Protein AF-A0A0F8X355-F1 (afdb_monomer_lite)

Radius of gyration: 30.43 Å; chains: 1; bounding box: 65×43×91 Å

Organism: NCBI:txid412755

Structure (mmCIF, N/CA/C/O backbone):
data_AF-A0A0F8X355-F1
#
_entry.id   AF-A0A0F8X355-F1
#
loop_
_atom_site.group_PDB
_atom_site.id
_atom_site.type_symbol
_atom_site.label_atom_id
_atom_site.label_alt_id
_atom_site.label_comp_id
_atom_site.label_asym_id
_atom_site.label_entity_id
_atom_site.label_seq_id
_atom_site.pdbx_PDB_ins_code
_atom_site.Cartn_x
_atom_site.Cartn_y
_atom_site.Cartn_z
_atom_site.occupancy
_atom_site.B_iso_or_equiv
_atom_site.auth_seq_id
_atom_site.auth_comp_id
_atom_site.auth_asym_id
_atom_site.auth_atom_id
_atom_site.pdbx_PDB_model_num
ATOM 1 N N . MET A 1 1 ? -8.793 -12.855 26.335 1.00 72.50 1 MET A N 1
ATOM 2 C CA . MET A 1 1 ? -8.335 -11.481 26.610 1.00 72.50 1 MET A CA 1
ATOM 3 C C . MET A 1 1 ? -9.500 -10.731 27.201 1.00 72.50 1 MET A C 1
ATOM 5 O O . MET A 1 1 ? -10.619 -10.958 26.768 1.00 72.50 1 MET A O 1
ATOM 9 N N . GLN A 1 2 ? -9.244 -9.925 28.218 1.00 85.94 2 GLN A N 1
ATOM 10 C CA . GLN A 1 2 ? -10.212 -8.992 28.770 1.00 85.94 2 GLN A CA 1
ATOM 11 C C . GLN A 1 2 ? -10.219 -7.710 27.930 1.00 85.94 2 GLN A C 1
ATOM 13 O O . GLN A 1 2 ? -9.258 -7.403 27.227 1.00 85.94 2 GLN A O 1
ATOM 18 N N . LYS A 1 3 ? -11.290 -6.922 28.042 1.00 88.06 3 LYS A N 1
ATOM 19 C CA . LYS A 1 3 ? -11.428 -5.615 27.381 1.00 88.06 3 LYS A CA 1
ATOM 20 C C . LYS A 1 3 ? -10.191 -4.718 27.548 1.00 88.06 3 LYS A C 1
ATOM 22 O O . LYS A 1 3 ? -9.744 -4.103 26.585 1.00 88.06 3 LYS A O 1
ATOM 27 N N . ILE A 1 4 ? -9.633 -4.682 28.760 1.00 90.00 4 ILE A N 1
ATOM 28 C CA . ILE A 1 4 ? -8.455 -3.875 29.101 1.00 90.00 4 ILE A CA 1
ATOM 29 C C . ILE A 1 4 ? -7.222 -4.281 28.276 1.00 90.00 4 ILE A C 1
ATOM 31 O O . ILE A 1 4 ? -6.478 -3.409 27.832 1.00 90.00 4 ILE A O 1
ATOM 35 N N . ASP A 1 5 ? -7.056 -5.576 27.984 1.00 90.56 5 ASP A N 1
ATOM 36 C CA . ASP A 1 5 ? -5.928 -6.095 27.205 1.00 90.56 5 ASP A CA 1
ATOM 37 C C . ASP A 1 5 ? -5.961 -5.545 25.776 1.00 90.56 5 ASP A C 1
ATOM 39 O O . ASP A 1 5 ? -4.929 -5.166 25.229 1.00 90.56 5 ASP A O 1
ATOM 43 N N . TYR A 1 6 ? -7.153 -5.442 25.178 1.00 91.62 6 TYR A N 1
ATOM 44 C CA . TYR A 1 6 ? -7.311 -4.852 23.848 1.00 91.62 6 TYR A CA 1
ATOM 45 C C . TYR A 1 6 ? -6.975 -3.362 23.837 1.00 91.62 6 TYR A C 1
ATOM 47 O O . TYR A 1 6 ? -6.366 -2.884 22.884 1.00 91.62 6 TYR A O 1
ATOM 55 N N . ILE A 1 7 ? -7.332 -2.626 24.893 1.00 91.06 7 ILE A N 1
ATOM 56 C CA . ILE A 1 7 ? -7.000 -1.201 25.002 1.00 91.06 7 ILE A CA 1
ATOM 57 C C . ILE A 1 7 ? -5.481 -1.013 25.096 1.00 91.06 7 ILE A C 1
ATOM 59 O O . ILE A 1 7 ? -4.936 -0.148 24.407 1.00 91.06 7 ILE A O 1
ATOM 63 N N . TYR A 1 8 ? -4.794 -1.837 25.893 1.00 91.88 8 TYR A N 1
ATOM 64 C CA . TYR A 1 8 ? -3.331 -1.825 25.956 1.00 91.88 8 TYR A CA 1
ATOM 65 C C . TYR A 1 8 ? -2.700 -2.209 24.620 1.00 91.88 8 TYR A C 1
ATOM 67 O O . TYR A 1 8 ? -1.820 -1.498 24.151 1.00 91.88 8 TYR A O 1
ATOM 75 N N . MET A 1 9 ? -3.214 -3.238 23.943 1.00 92.19 9 MET A N 1
ATOM 76 C CA . MET A 1 9 ? -2.707 -3.648 22.632 1.00 92.19 9 MET A CA 1
ATOM 77 C C . MET A 1 9 ? -2.847 -2.537 21.580 1.00 92.19 9 MET A C 1
ATOM 79 O O . MET A 1 9 ? -1.934 -2.308 20.792 1.00 92.19 9 MET A O 1
ATOM 83 N N . ILE A 1 10 ? -3.959 -1.794 21.585 1.00 91.38 10 ILE A N 1
ATOM 84 C CA . ILE A 1 10 ? -4.145 -0.633 20.701 1.00 91.38 10 ILE A CA 1
ATOM 85 C C . ILE A 1 10 ? -3.140 0.476 21.036 1.00 91.38 10 ILE A C 1
ATOM 87 O O . ILE A 1 10 ? -2.551 1.062 20.127 1.00 91.38 10 ILE A O 1
ATOM 91 N N . ALA A 1 11 ? -2.934 0.769 22.323 1.00 90.38 11 ALA A N 1
ATOM 92 C CA . ALA A 1 11 ? -1.962 1.767 22.764 1.00 90.38 11 ALA A CA 1
ATOM 93 C C . ALA A 1 11 ? -0.527 1.382 22.364 1.00 90.38 11 ALA A C 1
ATOM 95 O O . ALA A 1 11 ? 0.209 2.222 21.845 1.00 90.38 11 ALA A O 1
ATOM 96 N N . ASP A 1 12 ? -0.162 0.111 22.520 1.00 90.31 12 ASP A N 1
ATOM 97 C CA . ASP A 1 12 ? 1.133 -0.420 22.101 1.00 90.31 12 ASP A CA 1
ATOM 98 C C . ASP A 1 12 ? 1.298 -0.329 20.580 1.00 90.31 12 ASP A C 1
ATOM 100 O O . ASP A 1 12 ? 2.323 0.159 20.105 1.00 90.31 12 ASP A O 1
ATOM 104 N N . ASN A 1 13 ? 0.272 -0.691 19.802 1.00 90.94 13 ASN A N 1
ATOM 105 C CA . ASN A 1 13 ? 0.288 -0.557 18.343 1.00 90.94 13 ASN A CA 1
ATOM 106 C C . ASN A 1 13 ? 0.501 0.900 17.901 1.00 90.94 13 ASN A C 1
ATOM 108 O O . ASN A 1 13 ? 1.271 1.153 16.976 1.00 90.94 13 ASN A O 1
ATOM 112 N N . ILE A 1 14 ? -0.121 1.874 18.575 1.00 90.38 14 ILE A N 1
ATOM 113 C CA . ILE A 1 14 ? 0.085 3.309 18.302 1.00 90.38 14 ILE A CA 1
ATOM 114 C C . ILE A 1 14 ? 1.553 3.702 18.496 1.00 90.38 14 ILE A C 1
ATOM 116 O O . ILE A 1 14 ? 2.111 4.420 17.661 1.00 90.38 14 ILE A O 1
ATOM 120 N N . ILE A 1 15 ? 2.188 3.210 19.564 1.00 88.56 15 ILE A N 1
ATOM 121 C CA . ILE A 1 15 ? 3.601 3.471 19.864 1.00 88.56 15 ILE A CA 1
ATOM 122 C C . ILE A 1 15 ? 4.503 2.792 18.825 1.00 88.56 15 ILE A C 1
ATOM 124 O O . ILE A 1 15 ? 5.375 3.445 18.249 1.00 88.56 15 ILE A O 1
ATOM 128 N N . VAL A 1 16 ? 4.273 1.506 18.543 1.00 91.19 16 VAL A N 1
ATOM 129 C CA . VAL A 1 16 ? 5.062 0.704 17.593 1.00 91.19 16 VAL A CA 1
ATOM 130 C C . VAL A 1 16 ? 4.990 1.282 16.181 1.00 91.19 16 VAL A C 1
ATOM 132 O O . VAL A 1 16 ? 6.009 1.395 15.501 1.00 91.19 16 VAL A O 1
ATOM 135 N N . PHE A 1 17 ? 3.804 1.701 15.741 1.00 89.44 17 PHE A N 1
ATOM 136 C CA . PHE A 1 17 ? 3.601 2.297 14.421 1.00 89.44 17 PHE A CA 1
ATOM 137 C C . PHE A 1 17 ? 3.972 3.783 14.347 1.00 89.44 17 PHE A C 1
ATOM 139 O O . PHE A 1 17 ? 3.951 4.357 13.248 1.00 89.44 17 PHE A O 1
ATOM 146 N N . GLN A 1 18 ? 4.340 4.390 15.482 1.00 89.12 18 GLN A N 1
ATOM 147 C CA . GLN A 1 18 ? 4.656 5.813 15.617 1.00 89.12 18 GLN A CA 1
ATOM 148 C C . GLN A 1 18 ? 3.523 6.694 15.068 1.00 89.12 18 GLN A C 1
ATOM 150 O O . GLN A 1 18 ? 3.753 7.600 14.265 1.00 89.12 18 GLN A O 1
ATOM 155 N N . ILE A 1 19 ? 2.278 6.381 15.442 1.00 88.06 19 ILE A N 1
ATOM 156 C CA . ILE A 1 19 ? 1.100 7.133 14.998 1.00 88.06 19 ILE A CA 1
ATOM 157 C C . ILE A 1 19 ? 0.975 8.403 15.837 1.00 88.06 19 ILE A C 1
ATOM 159 O O . ILE A 1 19 ? 0.929 8.361 17.068 1.00 88.06 19 ILE A O 1
ATOM 163 N N . THR A 1 20 ? 0.871 9.547 15.163 1.00 85.94 20 THR A N 1
ATOM 164 C CA . THR A 1 20 ? 0.627 10.825 15.831 1.00 85.94 20 THR A CA 1
ATOM 165 C C . THR A 1 20 ? -0.823 10.888 16.291 1.00 85.94 20 THR A C 1
ATOM 167 O O . THR A 1 20 ? -1.747 10.942 15.480 1.00 85.94 20 THR A O 1
ATOM 170 N N . LEU A 1 21 ? -1.034 10.902 17.606 1.00 83.75 21 LEU A N 1
ATOM 171 C CA . LEU A 1 21 ? -2.377 11.001 18.165 1.00 83.75 21 LEU A CA 1
ATOM 172 C C . LEU A 1 21 ? -2.979 12.395 17.929 1.00 83.75 21 LEU A C 1
ATOM 174 O O . LEU A 1 21 ? -2.312 13.401 18.207 1.00 83.75 21 LEU A O 1
ATOM 178 N N . PRO A 1 22 ? -4.259 12.475 17.516 1.00 83.19 22 PRO A N 1
ATOM 179 C CA . PRO A 1 22 ? -5.006 13.726 17.519 1.00 83.19 22 PRO A CA 1
ATOM 180 C C . PRO A 1 22 ? -4.984 14.374 18.907 1.00 83.19 22 PRO A C 1
ATOM 182 O O . PRO A 1 22 ? -5.080 13.669 19.912 1.00 83.19 22 PRO A O 1
ATOM 185 N N . SER A 1 23 ? -4.924 15.708 18.964 1.00 81.38 23 SER A N 1
ATOM 186 C CA . SER A 1 23 ? -4.852 16.506 20.207 1.00 81.38 23 SER A CA 1
ATOM 187 C C . SER A 1 23 ? -5.839 16.061 21.290 1.00 81.38 23 SER A C 1
ATOM 189 O O . SER A 1 23 ? -5.524 16.042 22.477 1.00 81.38 23 SER A O 1
ATOM 191 N N . ASP A 1 24 ? -7.034 15.655 20.873 1.00 79.31 24 ASP A N 1
ATOM 192 C CA . ASP A 1 24 ? -8.149 15.349 21.767 1.00 79.31 24 ASP A CA 1
ATOM 193 C C . ASP A 1 24 ? -8.030 13.952 22.398 1.00 79.31 24 ASP A C 1
ATOM 195 O O . ASP A 1 24 ? -8.675 13.674 23.410 1.00 79.31 24 ASP A O 1
ATOM 199 N N . LEU A 1 25 ? -7.176 13.098 21.826 1.00 82.12 25 LEU A N 1
ATOM 200 C CA . LEU A 1 25 ? -6.887 11.738 22.278 1.00 82.12 25 LEU A CA 1
ATOM 201 C C . LEU A 1 25 ? -5.522 11.626 22.978 1.00 82.12 25 LEU A C 1
ATOM 203 O O . LEU A 1 25 ? -5.165 10.545 23.434 1.00 82.12 25 LEU A O 1
ATOM 207 N N . GLN A 1 26 ? -4.760 12.715 23.102 1.00 80.81 26 GLN A N 1
ATOM 208 C CA . GLN A 1 26 ? -3.448 12.699 23.756 1.00 80.81 26 GLN A CA 1
ATOM 209 C C . GLN A 1 26 ? -3.536 12.513 25.284 1.00 80.81 26 GLN A C 1
ATOM 211 O O . GLN A 1 26 ? -4.537 12.835 25.933 1.00 80.81 26 GLN A O 1
ATOM 216 N N . GLY A 1 27 ? -2.452 11.992 25.870 1.00 76.75 27 GLY A N 1
ATOM 217 C CA . GLY A 1 27 ? -2.360 11.685 27.299 1.00 76.75 27 GLY A CA 1
ATOM 218 C C . GLY A 1 27 ? -3.331 10.576 27.719 1.00 76.75 27 GLY A C 1
ATOM 219 O O . GLY A 1 27 ? -3.543 9.610 26.992 1.00 76.75 27 GLY A O 1
ATOM 220 N N . ASN A 1 28 ? -3.978 10.731 28.877 1.00 76.50 28 ASN A N 1
ATOM 221 C CA . ASN A 1 28 ? -4.894 9.717 29.423 1.00 76.50 28 ASN A CA 1
ATOM 222 C C . ASN A 1 28 ? -6.267 9.662 28.719 1.00 76.50 28 ASN A C 1
ATOM 224 O O . ASN A 1 28 ? -7.131 8.870 29.097 1.00 76.50 28 ASN A O 1
ATOM 228 N N . ARG A 1 29 ? -6.500 10.499 27.698 1.00 83.00 29 ARG A N 1
ATOM 229 C CA . ARG A 1 29 ? -7.798 10.609 27.011 1.00 83.00 29 ARG A CA 1
ATOM 230 C C . ARG A 1 29 ? -8.054 9.471 26.025 1.00 83.00 29 ARG A C 1
ATOM 232 O O . ARG A 1 29 ? -9.210 9.099 25.845 1.00 83.00 29 ARG A O 1
ATOM 239 N N . LEU A 1 30 ? -7.003 8.883 25.446 1.00 86.19 30 LEU A N 1
ATOM 240 C CA . LEU A 1 30 ? -7.112 7.710 24.573 1.00 86.19 30 LEU A CA 1
ATOM 241 C C . LEU A 1 30 ? -7.779 6.538 25.297 1.00 86.19 30 LEU A C 1
ATOM 243 O O . LEU A 1 30 ? -8.723 5.951 24.779 1.00 86.19 30 LEU A O 1
ATOM 247 N N . HIS A 1 31 ? -7.324 6.237 26.515 1.00 87.38 31 HIS A N 1
ATOM 248 C CA . HIS A 1 31 ? -7.841 5.115 27.296 1.00 87.38 31 HIS A CA 1
ATOM 249 C C . HIS A 1 31 ? -9.334 5.299 27.601 1.00 87.38 31 HIS A C 1
ATOM 251 O O . HIS A 1 31 ? -10.135 4.410 27.334 1.00 87.38 31 HIS A O 1
ATOM 257 N N . GLY A 1 32 ? -9.731 6.498 28.044 1.00 86.38 32 GLY A N 1
ATOM 258 C CA . GLY A 1 32 ? -11.140 6.831 28.281 1.00 86.38 32 GLY A CA 1
ATOM 259 C C . GLY A 1 32 ? -11.996 6.911 27.009 1.00 86.38 32 GLY A C 1
ATOM 260 O O . GLY A 1 32 ? -13.215 6.773 27.084 1.00 86.38 32 GLY A O 1
ATOM 261 N N . HIS A 1 33 ? -11.397 7.137 25.836 1.00 87.69 33 HIS A N 1
ATOM 262 C CA . HIS A 1 33 ? -12.097 7.045 24.554 1.00 87.69 33 HIS A CA 1
ATOM 263 C C . HIS A 1 33 ? -12.329 5.583 24.157 1.00 87.69 33 HIS A C 1
ATOM 265 O O . HIS A 1 33 ? -13.454 5.221 23.822 1.00 87.69 33 HIS A O 1
ATOM 271 N N . LEU A 1 34 ? -11.292 4.745 24.234 1.00 88.94 34 LEU A N 1
ATOM 272 C CA . LEU A 1 34 ? -11.358 3.324 23.891 1.00 88.94 34 LEU A CA 1
ATOM 273 C C . LEU A 1 34 ? -12.242 2.534 24.865 1.00 88.94 34 LEU A C 1
ATOM 275 O O . LEU A 1 34 ? -12.973 1.645 24.440 1.00 88.94 34 LEU A O 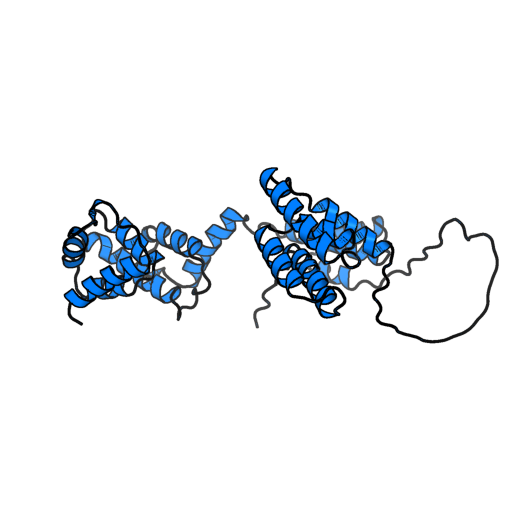1
ATOM 279 N N . ASP A 1 35 ? -12.279 2.906 26.144 1.00 89.44 35 ASP A N 1
ATOM 280 C CA . ASP A 1 35 ? -13.145 2.252 27.129 1.00 89.44 35 ASP A CA 1
ATOM 281 C C . ASP A 1 35 ? -14.650 2.448 26.844 1.00 89.44 35 ASP A C 1
ATOM 283 O O . ASP A 1 35 ? -15.491 1.706 27.342 1.00 89.44 35 ASP A O 1
ATOM 287 N N . LYS A 1 36 ? -15.031 3.380 25.966 1.00 88.94 36 LYS A N 1
ATOM 288 C CA . LYS A 1 36 ? -16.429 3.520 25.523 1.00 88.94 36 LYS A CA 1
ATOM 289 C C . LYS A 1 36 ? -16.850 2.468 24.498 1.00 88.94 36 LYS A C 1
ATOM 291 O O . LYS A 1 36 ? -18.033 2.412 24.169 1.00 88.94 36 LYS A O 1
ATOM 296 N N . TYR A 1 37 ? -15.910 1.679 23.978 1.00 88.44 37 TYR A N 1
ATOM 297 C CA . TYR A 1 37 ? -16.191 0.671 22.966 1.00 88.44 37 TYR A CA 1
ATOM 298 C C . TYR A 1 37 ? -16.423 -0.711 23.580 1.00 88.44 37 TYR A C 1
ATOM 300 O O . TYR A 1 37 ? -15.746 -1.114 24.526 1.00 88.44 37 TYR A O 1
ATOM 308 N N . ASP A 1 38 ? -17.352 -1.466 23.002 1.00 90.06 38 ASP A N 1
ATOM 309 C CA . ASP A 1 38 ? -17.566 -2.875 23.306 1.00 90.06 38 ASP A CA 1
ATOM 310 C C . ASP A 1 38 ? -16.325 -3.693 22.927 1.00 90.06 38 ASP A C 1
ATOM 312 O O . ASP A 1 38 ? -15.647 -3.419 21.931 1.00 90.06 38 ASP A O 1
ATOM 316 N N . GLU A 1 39 ? -16.092 -4.781 23.660 1.00 91.12 39 GLU A N 1
ATOM 317 C CA . GLU A 1 39 ? -14.952 -5.682 23.452 1.00 91.12 39 GLU A CA 1
ATOM 318 C C . GLU A 1 39 ? -14.833 -6.174 22.000 1.00 91.12 39 GLU A C 1
ATOM 320 O O . GLU A 1 39 ? -13.737 -6.219 21.444 1.00 91.12 39 GLU A O 1
ATOM 325 N N . LYS A 1 40 ? -15.963 -6.463 21.339 1.00 90.69 40 LYS A N 1
ATOM 326 C CA . LYS A 1 40 ? -15.983 -6.905 19.936 1.00 90.69 40 LYS A CA 1
ATOM 327 C C . LYS A 1 40 ? -15.353 -5.888 18.977 1.00 90.69 40 LYS A C 1
ATOM 329 O O . LYS A 1 40 ? -14.687 -6.289 18.033 1.00 90.69 40 LYS A O 1
ATOM 334 N N . TYR A 1 41 ? -15.547 -4.590 19.217 1.00 90.44 41 TYR A N 1
ATOM 335 C CA . TYR A 1 41 ? -14.994 -3.533 18.369 1.00 90.44 41 TYR A CA 1
ATOM 336 C C . TYR A 1 41 ? -13.555 -3.217 18.749 1.00 90.44 41 TYR A C 1
ATOM 338 O O . TYR A 1 41 ? -12.739 -2.974 17.868 1.00 90.44 41 TYR A O 1
ATOM 346 N N . LEU A 1 42 ? -13.219 -3.296 20.038 1.00 91.69 42 LEU A N 1
ATOM 347 C CA . LEU A 1 42 ? -11.833 -3.186 20.487 1.00 91.69 42 LEU A CA 1
ATOM 348 C C . LEU A 1 42 ? -10.960 -4.287 19.885 1.00 91.69 42 LEU A C 1
ATOM 350 O O . LEU A 1 42 ? -9.859 -4.002 19.430 1.00 91.69 42 LEU A O 1
ATOM 354 N N . LYS A 1 43 ? -11.480 -5.513 19.778 1.00 91.81 43 LYS A N 1
ATOM 355 C CA . LYS A 1 43 ? -10.806 -6.609 19.076 1.00 91.81 43 LYS A CA 1
ATOM 356 C C . LYS A 1 43 ? -10.525 -6.279 17.606 1.00 91.81 43 LYS A C 1
ATOM 358 O O . LYS A 1 43 ? -9.432 -6.570 17.132 1.00 91.81 43 LYS A O 1
ATOM 363 N N . ILE A 1 44 ? -11.485 -5.669 16.906 1.00 91.50 44 ILE A N 1
ATOM 364 C CA . ILE A 1 44 ? -11.318 -5.229 15.511 1.00 91.50 44 ILE A CA 1
ATOM 365 C C . ILE A 1 44 ? -10.224 -4.161 15.422 1.00 91.50 44 ILE A C 1
ATOM 367 O O . ILE A 1 44 ? -9.277 -4.312 14.657 1.00 91.50 44 ILE A O 1
ATOM 371 N N . ILE A 1 45 ? -10.328 -3.108 16.240 1.00 91.00 45 ILE A N 1
ATOM 372 C CA . ILE A 1 45 ? -9.398 -1.969 16.224 1.00 91.00 45 ILE A CA 1
ATOM 373 C C . ILE A 1 45 ? -7.973 -2.424 16.551 1.00 91.00 45 ILE A C 1
ATOM 375 O O . ILE A 1 45 ? -7.014 -1.957 15.943 1.00 91.00 45 ILE A O 1
ATOM 379 N N . ALA A 1 46 ? -7.821 -3.366 17.480 1.00 89.75 46 ALA A N 1
ATOM 380 C CA . ALA A 1 46 ? -6.519 -3.887 17.865 1.00 89.75 46 ALA A CA 1
ATOM 381 C C . ALA A 1 46 ? -5.852 -4.741 16.768 1.00 89.75 46 ALA A C 1
ATOM 383 O O . ALA A 1 46 ? -4.639 -4.927 16.801 1.00 89.75 46 ALA A O 1
ATOM 384 N N . GLY A 1 47 ? -6.624 -5.237 15.794 1.00 87.44 47 GLY A N 1
ATOM 385 C CA . GLY A 1 47 ? -6.116 -5.944 14.616 1.00 87.44 47 GLY A CA 1
ATOM 386 C C . GLY A 1 47 ? -5.742 -5.037 13.439 1.00 87.44 47 GLY A C 1
ATOM 387 O O . GLY A 1 47 ? -5.268 -5.542 12.425 1.00 87.44 47 GLY A O 1
ATOM 388 N N . PHE A 1 48 ? -5.959 -3.723 13.539 1.00 91.12 48 PHE A N 1
ATOM 389 C CA . PHE A 1 48 ? -5.652 -2.794 12.456 1.00 91.12 48 PHE A CA 1
ATOM 390 C C . PHE A 1 48 ? -4.149 -2.585 12.269 1.00 91.12 48 PHE A C 1
ATOM 392 O O . PHE A 1 48 ? -3.390 -2.428 13.226 1.00 91.12 48 PHE A O 1
ATOM 399 N N . ASP A 1 49 ? -3.741 -2.517 11.002 1.00 87.88 49 ASP A N 1
ATOM 400 C CA . ASP A 1 49 ? -2.423 -2.019 10.631 1.00 87.88 49 ASP A CA 1
ATOM 401 C C . ASP A 1 49 ? -2.324 -0.497 10.852 1.00 87.88 49 ASP A C 1
ATOM 403 O O . ASP A 1 49 ? -3.293 0.179 11.218 1.00 87.88 49 ASP A O 1
ATOM 407 N N . LYS A 1 50 ? -1.140 0.061 10.587 1.00 88.94 50 LYS A N 1
ATOM 408 C CA . LYS A 1 50 ? -0.873 1.493 10.735 1.00 88.94 50 LYS A CA 1
ATOM 409 C C . LYS A 1 50 ? -1.906 2.388 10.032 1.00 88.94 50 LYS A C 1
ATOM 411 O O . LYS A 1 50 ? -2.384 3.337 10.649 1.00 88.94 50 LYS A O 1
ATOM 416 N N . ASN A 1 51 ? -2.252 2.102 8.775 1.00 89.12 51 ASN A N 1
ATOM 417 C CA . ASN A 1 51 ? -3.129 2.953 7.966 1.00 89.12 51 ASN A CA 1
ATOM 418 C C . ASN A 1 51 ? -4.568 2.923 8.494 1.00 89.12 51 ASN A C 1
ATOM 420 O O . ASN A 1 51 ? -5.218 3.964 8.613 1.00 89.12 51 ASN A O 1
ATOM 424 N N . PHE A 1 52 ? -5.064 1.733 8.837 1.00 91.38 52 PHE A N 1
ATOM 425 C CA . PHE A 1 52 ? -6.411 1.574 9.383 1.00 91.38 52 PHE A CA 1
ATOM 426 C C . PHE A 1 52 ? -6.528 2.185 10.779 1.00 91.38 52 PHE A C 1
ATOM 428 O O . PHE A 1 52 ? -7.522 2.849 11.075 1.00 91.38 52 PHE A O 1
ATOM 435 N N . LEU A 1 53 ? -5.511 2.011 11.625 1.00 91.19 53 LEU A N 1
ATOM 436 C CA . LEU A 1 53 ? -5.517 2.547 12.981 1.00 91.19 53 LEU A CA 1
ATOM 437 C C . LEU A 1 53 ? -5.451 4.080 12.980 1.00 91.19 53 LEU A C 1
ATOM 439 O O . LEU A 1 53 ? -6.211 4.728 13.698 1.00 91.19 53 LEU A O 1
ATOM 443 N N . GLU A 1 54 ? -4.615 4.668 12.124 1.00 90.56 54 GLU A N 1
ATOM 444 C CA . GLU A 1 54 ? -4.543 6.119 11.934 1.00 90.56 54 GLU A CA 1
ATOM 445 C C . GLU A 1 54 ? -5.875 6.686 11.423 1.00 90.56 54 GLU A C 1
ATOM 447 O O . GLU A 1 54 ? -6.404 7.652 11.980 1.00 90.56 54 GLU A O 1
ATOM 452 N N . HIS A 1 55 ? -6.485 6.037 10.427 1.00 90.00 55 HIS A N 1
ATOM 453 C CA . HIS A 1 55 ? -7.779 6.461 9.900 1.00 90.00 55 HIS A CA 1
ATOM 454 C C . HIS A 1 55 ? -8.904 6.353 10.939 1.00 90.00 55 HIS A C 1
ATOM 456 O O . HIS A 1 55 ? -9.738 7.256 11.044 1.00 90.00 55 HIS A O 1
ATOM 462 N N . PHE A 1 56 ? -8.910 5.288 11.746 1.00 91.06 56 PHE A N 1
ATOM 463 C CA . PHE A 1 56 ? -9.847 5.134 12.857 1.00 91.06 56 PHE A CA 1
ATOM 464 C C . PHE A 1 56 ? -9.710 6.279 13.865 1.00 91.06 56 PHE A C 1
ATOM 466 O O . PHE A 1 56 ? -10.719 6.888 14.211 1.00 91.06 56 PHE A O 1
ATOM 473 N N . LEU A 1 57 ? -8.488 6.612 14.293 1.00 89.50 57 LEU A N 1
ATOM 474 C CA . LEU A 1 57 ? -8.239 7.676 15.274 1.00 89.50 57 LEU A CA 1
ATOM 475 C C . LEU A 1 57 ? -8.678 9.059 14.771 1.00 89.50 57 LEU A C 1
ATOM 477 O O . LEU A 1 57 ? -9.138 9.887 15.557 1.00 89.50 57 LEU A O 1
ATOM 481 N N . ILE A 1 58 ? -8.564 9.312 13.465 1.00 87.81 58 ILE A N 1
ATOM 482 C CA . ILE A 1 58 ? -9.057 10.546 12.841 1.00 87.81 58 ILE A CA 1
ATOM 483 C C . ILE A 1 58 ? -10.591 10.560 12.817 1.00 87.81 58 ILE A C 1
ATOM 485 O O . ILE A 1 58 ? -11.209 11.554 13.204 1.00 87.81 58 ILE A O 1
ATOM 489 N N . LEU A 1 59 ? -11.218 9.465 12.376 1.00 86.00 59 LEU A N 1
ATOM 490 C CA . LEU A 1 59 ? -12.674 9.378 12.241 1.00 86.00 59 LEU A CA 1
ATOM 491 C C . LEU A 1 59 ? -13.413 9.316 13.576 1.00 86.00 59 LEU A C 1
ATOM 493 O O . LEU A 1 59 ? -14.552 9.781 13.655 1.00 86.00 59 LEU A O 1
ATOM 497 N N . SER A 1 60 ? -12.800 8.729 14.602 1.00 84.25 60 SER A N 1
ATOM 498 C CA . SER A 1 60 ? -13.423 8.540 15.909 1.00 84.25 60 SER A CA 1
ATOM 499 C C . SER A 1 60 ? -13.538 9.832 16.718 1.00 84.25 60 SER A C 1
ATOM 501 O O . SER A 1 60 ? -14.246 9.886 17.729 1.00 84.25 60 SER A O 1
ATOM 503 N N . LYS A 1 61 ? -12.897 10.907 16.247 1.00 81.44 61 LYS A N 1
ATOM 504 C CA . LYS A 1 61 ? -12.939 12.230 16.859 1.00 81.44 61 LYS A CA 1
ATOM 505 C C . LYS A 1 61 ? -14.379 12.728 17.012 1.00 81.44 61 LYS A C 1
ATOM 507 O O . LYS A 1 61 ? -15.076 12.985 16.034 1.00 81.44 61 LYS A O 1
ATOM 512 N N . GLY A 1 62 ? -14.807 12.898 18.263 1.00 72.56 62 GLY A N 1
ATOM 513 C CA . GLY A 1 62 ? -16.119 13.457 18.603 1.00 72.56 62 GLY A CA 1
ATOM 514 C C . GLY A 1 62 ? -17.318 12.577 18.232 1.00 72.56 62 GLY A C 1
ATOM 515 O O . GLY A 1 62 ? -18.449 13.030 18.389 1.00 72.56 62 GLY A O 1
ATOM 516 N N . LYS A 1 63 ? -17.098 11.341 17.765 1.00 80.50 63 LYS A N 1
ATOM 517 C CA . LYS A 1 63 ? -18.166 10.404 17.398 1.00 80.50 63 LYS A CA 1
ATOM 518 C C . LYS A 1 63 ? -18.400 9.368 18.488 1.00 80.50 63 LYS A C 1
ATOM 520 O O . LYS A 1 63 ? -17.478 8.982 19.210 1.00 80.50 63 LYS A O 1
ATOM 525 N N . SER A 1 64 ? -19.647 8.922 18.611 1.00 78.50 64 SER A N 1
ATOM 526 C CA . SER A 1 64 ? -19.998 7.814 19.497 1.00 78.50 64 SER A CA 1
ATOM 527 C C . SER A 1 64 ? -19.689 6.470 18.827 1.00 78.50 64 SER A C 1
ATOM 529 O O . SER A 1 64 ? -19.564 6.394 17.603 1.00 78.50 64 SER A O 1
ATOM 531 N N . GLN A 1 65 ? -19.620 5.385 19.609 1.00 78.94 65 GLN A N 1
ATOM 532 C CA . GLN A 1 65 ? -19.509 4.036 19.042 1.00 78.94 65 GLN A CA 1
ATOM 533 C C . GLN A 1 65 ? -20.618 3.779 18.011 1.00 78.94 65 GLN A C 1
ATOM 535 O O . GLN A 1 65 ? -20.338 3.204 16.963 1.00 78.94 65 GLN A O 1
ATOM 540 N N . GLY A 1 66 ? -21.856 4.201 18.303 1.00 79.50 66 GLY A N 1
ATOM 541 C CA . GLY A 1 66 ? -23.026 3.967 17.450 1.00 79.50 66 GLY A CA 1
ATOM 542 C C . GLY A 1 66 ? -22.827 4.470 16.022 1.00 79.50 66 GLY A C 1
ATOM 543 O O . GLY A 1 66 ? -23.114 3.745 15.071 1.00 79.50 66 GLY A O 1
ATOM 544 N N . ASP A 1 67 ? -22.223 5.650 15.880 1.00 81.31 67 ASP A N 1
ATOM 545 C CA . ASP A 1 67 ? -21.953 6.288 14.585 1.00 81.31 67 ASP A CA 1
ATOM 546 C C . ASP A 1 67 ? -20.827 5.597 13.801 1.00 81.31 67 ASP A C 1
ATOM 548 O O . ASP A 1 67 ? -20.699 5.763 12.587 1.00 81.31 67 ASP A O 1
ATOM 552 N N . LEU A 1 68 ? -19.989 4.826 14.497 1.00 85.56 68 LEU A N 1
ATOM 553 C CA . LEU A 1 68 ? -18.806 4.171 13.944 1.00 85.56 68 LEU A CA 1
ATOM 554 C C . LEU A 1 68 ? -19.007 2.679 13.705 1.00 85.56 68 LEU A C 1
ATOM 556 O O . LEU A 1 68 ? -18.180 2.082 13.027 1.00 85.56 68 LEU A O 1
ATOM 560 N N . VAL A 1 69 ? -20.086 2.065 14.202 1.00 86.94 69 VAL A N 1
ATOM 561 C CA . VAL A 1 69 ? -20.329 0.618 14.056 1.00 86.94 69 VAL A CA 1
ATOM 562 C C . VAL A 1 69 ? -20.254 0.170 12.597 1.00 86.94 69 VAL A C 1
ATOM 564 O O . VAL A 1 69 ? -19.572 -0.805 12.285 1.00 86.94 69 VAL A O 1
ATOM 567 N N . ASP A 1 70 ? -20.961 0.864 11.703 1.00 86.56 70 ASP A N 1
ATOM 568 C CA . ASP A 1 70 ? -20.982 0.508 10.281 1.00 86.56 70 ASP A CA 1
ATOM 569 C C . ASP A 1 70 ? -19.602 0.721 9.641 1.00 86.56 70 ASP A C 1
ATOM 571 O O . ASP A 1 70 ? -19.112 -0.128 8.901 1.00 86.56 70 ASP A O 1
ATOM 575 N N . VAL A 1 71 ? -18.922 1.811 10.002 1.00 88.12 71 VAL A N 1
ATOM 576 C CA . VAL A 1 71 ? -17.570 2.121 9.519 1.00 88.12 71 VAL A CA 1
ATOM 577 C C . VAL A 1 71 ? -16.564 1.063 9.971 1.00 88.12 71 VAL A C 1
ATOM 579 O O . VAL A 1 71 ? -15.808 0.561 9.146 1.00 88.12 71 VAL A O 1
ATOM 582 N N . LEU A 1 72 ? -16.586 0.671 11.245 1.00 89.94 72 LEU A N 1
ATOM 583 C CA . LEU A 1 72 ? -15.689 -0.334 11.813 1.00 89.94 72 LEU A CA 1
ATOM 584 C C . LEU A 1 72 ? -15.866 -1.694 11.141 1.00 89.94 72 LEU A C 1
ATOM 586 O O . LEU A 1 72 ? -14.872 -2.331 10.813 1.00 89.94 72 LEU A O 1
ATOM 590 N N . LYS A 1 73 ? -17.106 -2.110 10.856 1.00 90.56 73 LYS A N 1
ATOM 591 C CA . LYS A 1 73 ? -17.373 -3.352 10.110 1.00 90.56 73 LYS A CA 1
ATOM 592 C C . LYS A 1 73 ? -16.855 -3.295 8.673 1.00 90.56 73 LYS A C 1
ATOM 594 O O . LYS A 1 73 ? -16.351 -4.288 8.153 1.00 90.56 73 LYS A O 1
ATOM 599 N N . LYS A 1 74 ? -16.972 -2.141 8.010 1.00 90.75 74 LYS A N 1
ATOM 600 C CA . LYS A 1 74 ? -16.405 -1.945 6.667 1.00 90.75 74 LYS A CA 1
ATOM 601 C C . LYS A 1 74 ? -14.879 -1.993 6.710 1.00 90.75 74 LYS A C 1
ATOM 603 O O . LYS A 1 74 ? -14.280 -2.694 5.903 1.00 90.75 74 LYS A O 1
ATOM 608 N N . MET A 1 75 ? -14.271 -1.294 7.666 1.00 90.50 75 MET A N 1
ATOM 609 C CA . MET A 1 75 ? -12.823 -1.286 7.878 1.00 90.50 75 MET A CA 1
ATOM 610 C C . MET A 1 75 ? -12.290 -2.682 8.193 1.00 90.50 75 MET A C 1
ATOM 612 O O . MET A 1 75 ? -11.309 -3.084 7.588 1.00 90.50 75 MET A O 1
ATOM 616 N N . GLU A 1 76 ? -12.963 -3.448 9.053 1.00 91.75 76 GLU A N 1
ATOM 617 C CA . GLU A 1 76 ? -12.632 -4.848 9.339 1.00 91.75 76 GLU A CA 1
ATOM 618 C C . GLU A 1 76 ? -12.592 -5.683 8.054 1.00 91.75 76 GLU A C 1
ATOM 620 O O . GLU A 1 76 ? -11.596 -6.341 7.758 1.00 91.75 76 GLU A O 1
ATOM 625 N N . LYS A 1 77 ? -13.650 -5.608 7.240 1.00 90.50 77 LYS A N 1
ATOM 626 C CA . LYS A 1 77 ? -13.751 -6.392 6.006 1.00 90.50 77 LYS A CA 1
ATOM 627 C C . LYS A 1 77 ? -12.664 -6.038 4.989 1.00 90.50 77 LYS A C 1
ATOM 629 O O . LYS A 1 77 ? -12.125 -6.935 4.349 1.00 90.50 77 LYS A O 1
ATOM 634 N N . ILE A 1 78 ? -12.333 -4.754 4.846 1.00 89.19 78 ILE A N 1
ATOM 635 C CA . ILE A 1 78 ? -11.250 -4.308 3.957 1.00 89.19 78 ILE A CA 1
ATOM 636 C C . ILE A 1 78 ? -9.883 -4.692 4.547 1.00 89.19 78 ILE A C 1
ATOM 638 O O . ILE A 1 78 ? -9.016 -5.152 3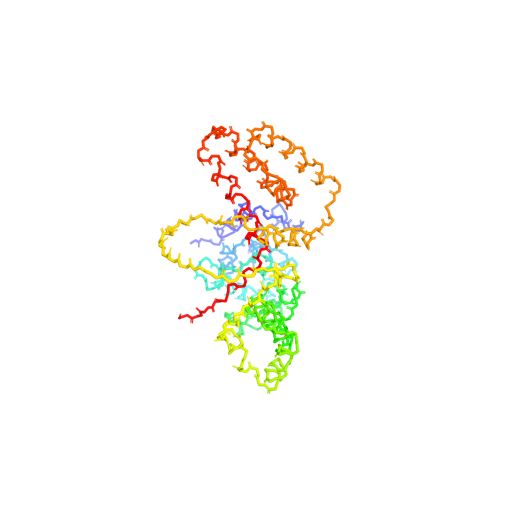.812 1.00 89.19 78 ILE A O 1
ATOM 642 N N . SER A 1 79 ? -9.698 -4.581 5.864 1.00 89.06 79 SER A N 1
ATOM 643 C CA . SER A 1 79 ? -8.463 -4.976 6.550 1.00 89.06 79 SER A CA 1
ATOM 644 C C . SER A 1 79 ? -8.147 -6.458 6.337 1.00 89.06 79 SER A C 1
ATOM 646 O O . SER A 1 79 ? -6.996 -6.795 6.083 1.00 89.06 79 SER A O 1
ATOM 648 N N . TYR A 1 80 ? -9.154 -7.338 6.307 1.00 89.06 80 TYR A N 1
ATOM 649 C CA . TYR A 1 80 ? -8.955 -8.743 5.934 1.00 89.06 80 TYR A CA 1
ATOM 650 C C . TYR A 1 80 ? -8.511 -8.943 4.475 1.00 89.06 80 TYR A C 1
ATOM 652 O O . TYR A 1 80 ? -7.736 -9.856 4.202 1.00 89.06 80 TYR A O 1
ATOM 660 N N . MET A 1 81 ? -8.977 -8.105 3.542 1.00 86.81 81 MET A N 1
ATOM 661 C CA . MET A 1 81 ? -8.610 -8.194 2.119 1.00 86.81 81 MET A CA 1
ATOM 662 C C . MET A 1 81 ? -7.201 -7.667 1.838 1.00 86.81 81 MET A C 1
ATOM 664 O O . MET A 1 81 ? -6.535 -8.173 0.942 1.00 86.81 81 MET A O 1
ATOM 668 N N . ILE A 1 82 ? -6.766 -6.647 2.580 1.00 86.06 82 ILE A N 1
ATOM 669 C CA . ILE A 1 82 ? -5.487 -5.944 2.377 1.00 86.06 82 ILE A CA 1
ATOM 670 C C . ILE A 1 82 ? -4.392 -6.467 3.319 1.00 86.06 82 ILE A C 1
ATOM 672 O O . ILE A 1 82 ? -3.204 -6.274 3.073 1.00 86.06 82 ILE A O 1
ATOM 676 N N . GLY A 1 83 ? -4.777 -7.145 4.400 1.00 79.19 83 GLY A N 1
ATOM 677 C CA . GLY A 1 83 ? -3.853 -7.724 5.365 1.00 79.19 83 GLY A CA 1
ATOM 678 C C . GLY A 1 83 ? -2.888 -8.738 4.736 1.00 79.19 83 GLY A C 1
ATOM 679 O O . GLY A 1 83 ? -3.051 -9.145 3.588 1.00 79.19 83 GLY A O 1
ATOM 680 N N . PRO A 1 84 ? -1.891 -9.219 5.495 1.00 73.75 84 PRO A N 1
ATOM 681 C CA . PRO A 1 84 ? -0.815 -10.062 4.963 1.00 73.75 84 PRO A CA 1
ATOM 682 C C . PRO A 1 84 ? -1.310 -11.352 4.289 1.00 73.75 84 PRO A C 1
ATOM 684 O O . PRO A 1 84 ? -0.665 -11.856 3.372 1.00 73.75 84 PRO A O 1
ATOM 687 N N . THR A 1 85 ? -2.461 -11.872 4.722 1.00 77.75 85 THR A N 1
ATOM 688 C CA . THR A 1 85 ? -3.110 -13.070 4.170 1.00 77.75 85 THR A CA 1
ATOM 689 C C . THR A 1 85 ? -4.197 -12.763 3.133 1.00 77.75 85 THR A C 1
ATOM 691 O O . THR A 1 85 ? -4.880 -13.683 2.696 1.00 77.75 85 THR A O 1
ATOM 694 N N . GLY A 1 86 ? -4.428 -11.492 2.807 1.00 78.38 86 GLY A N 1
ATOM 695 C CA . GLY A 1 86 ? -5.481 -11.053 1.899 1.00 78.38 86 GLY A CA 1
ATOM 696 C C . GLY A 1 86 ? -5.013 -10.953 0.446 1.00 78.38 86 GLY A C 1
ATOM 697 O O . GLY A 1 86 ? -3.835 -10.733 0.166 1.00 78.38 86 GLY A O 1
ATOM 698 N N . ASN A 1 87 ? -5.956 -11.086 -0.489 1.00 80.88 87 ASN A N 1
ATOM 699 C CA . ASN A 1 87 ? -5.688 -11.068 -1.933 1.00 80.88 87 ASN A CA 1
ATOM 700 C C . ASN A 1 87 ? -5.234 -9.694 -2.459 1.00 80.88 87 ASN A C 1
ATOM 702 O O . ASN A 1 87 ? -4.675 -9.607 -3.548 1.00 80.88 87 ASN A O 1
ATOM 706 N N . LEU A 1 88 ? -5.457 -8.621 -1.692 1.00 83.94 88 LEU A N 1
ATOM 707 C CA . LEU A 1 88 ? -5.092 -7.245 -2.036 1.00 83.94 88 LEU A CA 1
ATOM 708 C C . LEU A 1 88 ? -3.877 -6.741 -1.235 1.00 83.94 88 LEU A C 1
ATOM 710 O O . LEU A 1 88 ? -3.693 -5.536 -1.071 1.00 83.94 88 LEU A O 1
ATOM 714 N N . ASN A 1 89 ? -3.036 -7.650 -0.733 1.00 81.06 89 ASN A N 1
ATOM 715 C CA . ASN A 1 89 ? -1.828 -7.313 0.034 1.00 81.06 89 ASN A CA 1
ATOM 716 C C . ASN A 1 89 ? -0.749 -6.562 -0.775 1.00 81.06 89 ASN A C 1
ATOM 718 O O . ASN A 1 89 ? 0.210 -6.050 -0.199 1.00 81.06 89 ASN A O 1
ATOM 722 N N . TYR A 1 90 ? -0.903 -6.488 -2.099 1.00 79.75 90 TYR A N 1
ATOM 723 C CA . TYR A 1 90 ? -0.029 -5.738 -2.999 1.00 79.75 90 TYR A CA 1
ATOM 724 C C . TYR A 1 90 ? -0.291 -4.224 -2.969 1.00 79.75 90 TYR A C 1
ATOM 726 O O . TYR A 1 90 ? 0.522 -3.460 -3.490 1.00 79.75 90 TYR A O 1
ATOM 734 N N . LEU A 1 91 ? -1.416 -3.782 -2.393 1.00 82.12 91 LEU A N 1
ATOM 735 C CA . LEU A 1 91 ? -1.790 -2.371 -2.357 1.00 82.12 91 LEU A CA 1
ATOM 736 C C . LEU A 1 91 ? -0.843 -1.562 -1.463 1.00 82.12 91 LEU A C 1
ATOM 738 O O . LEU A 1 91 ? -0.589 -1.902 -0.307 1.00 82.12 91 LEU A O 1
ATOM 742 N N . GLY A 1 92 ? -0.342 -0.447 -1.992 1.00 82.00 92 GLY A N 1
ATOM 743 C CA . GLY A 1 92 ? 0.521 0.471 -1.249 1.00 82.00 92 GLY A CA 1
ATOM 744 C C . GLY A 1 92 ? -0.259 1.365 -0.278 1.00 82.00 92 GLY A C 1
ATOM 745 O O . GLY A 1 92 ? -1.457 1.591 -0.439 1.00 82.00 92 GLY A O 1
ATOM 746 N N . SER A 1 93 ? 0.429 1.966 0.700 1.00 82.56 93 SER A N 1
ATOM 747 C CA . SER A 1 93 ? -0.209 2.816 1.724 1.00 82.56 93 SER A CA 1
ATOM 748 C C . SER A 1 93 ? -1.065 3.955 1.158 1.00 82.56 93 SER A C 1
ATOM 750 O O . SER A 1 93 ? -2.107 4.262 1.728 1.00 82.56 93 SER A O 1
ATOM 752 N N . ALA A 1 94 ? -0.667 4.559 0.032 1.00 82.81 94 ALA A N 1
ATOM 753 C CA . ALA A 1 94 ? -1.440 5.624 -0.613 1.00 82.81 94 ALA A CA 1
ATOM 754 C C . ALA A 1 94 ? -2.800 5.119 -1.131 1.00 82.81 94 ALA A C 1
ATOM 756 O O . ALA A 1 94 ? -3.826 5.740 -0.861 1.00 82.81 94 ALA A O 1
ATOM 757 N N . GLN A 1 95 ? -2.815 3.950 -1.778 1.00 83.25 95 GLN A N 1
ATOM 758 C CA . GLN A 1 95 ? -4.038 3.307 -2.269 1.00 83.25 95 GLN A CA 1
ATOM 759 C C . GLN A 1 95 ? -4.947 2.893 -1.113 1.00 83.25 95 GLN A C 1
ATOM 761 O O . GLN A 1 95 ? -6.158 3.102 -1.163 1.00 83.25 95 GLN A O 1
ATOM 766 N N . ILE A 1 96 ? -4.362 2.367 -0.032 1.00 86.88 96 ILE A N 1
ATOM 767 C CA . ILE A 1 96 ? -5.102 2.016 1.185 1.00 86.88 96 ILE A CA 1
ATOM 768 C C . ILE A 1 96 ? -5.761 3.265 1.776 1.00 86.88 96 ILE A C 1
ATOM 770 O O . ILE A 1 96 ? -6.960 3.255 2.048 1.00 86.88 96 ILE A O 1
ATOM 774 N N . GLN A 1 97 ? -5.021 4.368 1.919 1.00 85.19 97 GLN A N 1
ATOM 775 C CA . GLN A 1 97 ? -5.590 5.634 2.384 1.00 85.19 97 GLN A CA 1
ATOM 776 C C . GLN A 1 97 ? -6.721 6.117 1.470 1.00 85.19 97 GLN A C 1
ATOM 778 O O . GLN A 1 97 ? -7.772 6.521 1.970 1.00 85.19 97 GLN A O 1
ATOM 783 N N . TYR A 1 98 ? -6.562 6.015 0.149 1.00 86.19 98 TYR A N 1
ATOM 784 C CA . TYR A 1 98 ? -7.606 6.386 -0.803 1.00 86.19 98 TYR A CA 1
ATOM 785 C C . TYR A 1 98 ? -8.884 5.557 -0.626 1.00 86.19 98 TYR A C 1
ATOM 787 O O . TYR A 1 98 ? -9.971 6.127 -0.487 1.00 86.19 98 TYR A O 1
ATOM 795 N N . ILE A 1 99 ? -8.761 4.231 -0.524 1.00 87.25 99 ILE A N 1
ATOM 796 C CA . ILE A 1 99 ? -9.885 3.328 -0.233 1.00 87.25 99 ILE A CA 1
ATOM 797 C C . ILE A 1 99 ? -10.593 3.750 1.058 1.00 87.25 99 ILE A C 1
ATOM 799 O O . ILE A 1 99 ? -11.824 3.846 1.093 1.00 87.25 99 ILE A O 1
ATOM 803 N N . LEU A 1 100 ? -9.826 4.055 2.109 1.00 87.12 100 LEU A N 1
ATOM 804 C CA . LEU A 1 100 ? -10.367 4.480 3.396 1.00 87.12 100 LEU A CA 1
ATOM 805 C C . LEU A 1 100 ? -11.150 5.802 3.280 1.00 87.12 100 LEU A C 1
ATOM 807 O O . LEU A 1 100 ? -12.244 5.911 3.829 1.00 87.12 100 LEU A O 1
ATOM 811 N N . THR A 1 101 ? -10.704 6.773 2.472 1.00 86.19 101 THR A N 1
ATOM 812 C CA . THR A 1 101 ? -11.489 8.007 2.232 1.00 86.19 101 THR A CA 1
ATOM 813 C C . THR A 1 101 ? -12.837 7.762 1.544 1.00 86.19 101 THR A C 1
ATOM 815 O O . THR A 1 101 ? -13.774 8.545 1.714 1.00 86.19 101 THR A O 1
ATOM 818 N N . LYS A 1 102 ? -12.976 6.659 0.797 1.00 85.19 102 LYS A N 1
ATOM 819 C CA . LYS A 1 102 ? -14.202 6.276 0.080 1.00 85.19 102 LYS A CA 1
ATOM 820 C C . LYS A 1 102 ? -15.144 5.385 0.897 1.00 85.19 102 LYS A C 1
ATOM 822 O O . LYS A 1 102 ? -16.244 5.078 0.428 1.00 85.19 102 LYS A O 1
ATOM 827 N N . LEU A 1 103 ? -14.792 5.037 2.139 1.00 84.00 103 LEU A N 1
ATOM 828 C CA . LEU A 1 103 ? -15.614 4.212 3.040 1.00 84.00 103 LEU A CA 1
ATOM 829 C C . LEU A 1 103 ? -17.057 4.709 3.197 1.00 84.00 103 LEU A C 1
ATOM 831 O O . LEU A 1 103 ? -17.984 3.899 3.252 1.00 84.00 103 LEU A O 1
ATOM 835 N N . GLY A 1 104 ? -17.260 6.030 3.246 1.00 79.00 104 GLY A N 1
ATOM 836 C CA . GLY A 1 104 ? -18.588 6.634 3.399 1.00 79.00 104 GLY A CA 1
ATOM 837 C C . GLY A 1 104 ? -19.535 6.335 2.231 1.00 79.00 104 GLY A C 1
ATOM 838 O O . GLY A 1 104 ? -20.737 6.197 2.438 1.00 79.00 104 GLY A O 1
ATOM 839 N N . SER A 1 105 ? -18.995 6.175 1.019 1.00 80.25 105 SER A N 1
ATOM 840 C CA . SER A 1 105 ? -19.768 5.840 -0.186 1.00 80.25 105 SER A CA 1
ATOM 841 C C . SER A 1 105 ? -20.046 4.345 -0.363 1.00 80.25 105 SER A C 1
ATOM 843 O O . SER A 1 105 ? -20.871 3.970 -1.193 1.00 80.25 105 SER A O 1
ATOM 845 N N . LEU A 1 106 ? -19.380 3.478 0.403 1.00 82.25 106 LEU A N 1
ATOM 846 C CA . LEU A 1 106 ? -19.497 2.030 0.254 1.00 82.25 106 LEU A CA 1
ATOM 847 C C . LEU A 1 106 ? -20.586 1.466 1.166 1.00 82.25 106 LEU A C 1
ATOM 849 O O . LEU A 1 106 ? -20.631 1.760 2.360 1.00 82.25 106 LEU A O 1
ATOM 853 N N . LYS A 1 107 ? -21.437 0.584 0.633 1.00 84.94 107 LYS A N 1
ATOM 854 C CA . LYS A 1 107 ? -22.310 -0.268 1.456 1.00 84.94 107 LYS A CA 1
ATOM 855 C C . LYS A 1 107 ? -21.547 -1.523 1.881 1.00 84.94 107 LYS A C 1
ATOM 857 O O . LYS A 1 107 ? -20.767 -2.063 1.101 1.00 84.94 107 LYS A O 1
ATOM 862 N N . LEU A 1 108 ? -21.813 -2.040 3.082 1.00 81.94 108 LEU A N 1
ATOM 863 C CA . LEU A 1 108 ? -21.115 -3.215 3.637 1.00 81.94 108 LEU A CA 1
ATOM 864 C C . LEU A 1 108 ? -21.155 -4.448 2.703 1.00 81.94 108 LEU A C 1
ATOM 866 O O . LEU A 1 108 ? -20.178 -5.191 2.579 1.00 81.94 108 LEU A O 1
ATOM 870 N N . ASN A 1 109 ? -22.272 -4.629 1.996 1.00 81.69 109 ASN A N 1
ATOM 871 C CA . ASN A 1 109 ? -22.498 -5.753 1.080 1.00 81.69 109 ASN A CA 1
ATOM 872 C C . ASN A 1 109 ? -21.746 -5.608 -0.254 1.00 81.69 109 ASN A C 1
ATOM 874 O O . ASN A 1 109 ? -21.543 -6.594 -0.959 1.00 81.69 109 ASN A O 1
ATOM 878 N N . GLU A 1 110 ? -21.331 -4.392 -0.602 1.00 80.50 110 GLU A N 1
ATOM 879 C CA . GLU A 1 110 ? -20.638 -4.091 -1.856 1.00 80.50 110 GLU A CA 1
ATOM 880 C C . GLU A 1 110 ? -19.117 -4.200 -1.727 1.00 80.50 110 GLU A C 1
ATOM 882 O O . GLU A 1 110 ? -18.424 -4.234 -2.739 1.00 80.50 110 GLU A O 1
ATOM 887 N N . ILE A 1 111 ? -18.593 -4.273 -0.499 1.00 83.56 111 ILE A N 1
ATOM 888 C CA . ILE A 1 111 ? -17.167 -4.478 -0.241 1.00 83.56 111 ILE A CA 1
ATOM 889 C C . ILE A 1 111 ? -16.810 -5.905 -0.661 1.00 83.56 111 ILE A C 1
ATOM 891 O O . ILE A 1 111 ? -17.092 -6.868 0.061 1.00 83.56 111 ILE A O 1
ATOM 895 N N . LYS A 1 112 ? -16.240 -6.010 -1.859 1.00 86.81 112 LYS A N 1
ATOM 896 C CA . LYS A 1 112 ? -15.684 -7.203 -2.500 1.00 86.81 112 LYS A CA 1
ATOM 897 C C . LYS A 1 112 ? -14.340 -6.827 -3.113 1.00 86.81 112 LYS A C 1
ATOM 899 O O . LYS A 1 112 ? -14.137 -5.658 -3.440 1.00 86.81 112 LYS A O 1
ATOM 904 N N . GLU A 1 113 ? -13.482 -7.817 -3.312 1.00 81.38 113 GLU A N 1
ATOM 905 C CA . GLU A 1 113 ? -12.118 -7.635 -3.820 1.00 81.38 113 GLU A CA 1
ATOM 906 C C . GLU A 1 113 ? -12.093 -6.829 -5.124 1.00 81.38 113 GLU A C 1
ATOM 908 O O . GLU A 1 113 ? -11.475 -5.770 -5.156 1.00 81.38 113 GLU A O 1
ATOM 913 N N . ASP A 1 114 ? -12.893 -7.216 -6.124 1.00 83.25 114 ASP A N 1
ATOM 914 C CA . ASP A 1 114 ? -12.982 -6.509 -7.413 1.00 83.25 114 ASP A CA 1
ATOM 915 C C . ASP A 1 114 ? -13.331 -5.025 -7.268 1.00 83.25 114 ASP A C 1
ATOM 917 O O . ASP A 1 114 ? -12.846 -4.175 -8.012 1.00 83.25 114 ASP A O 1
ATOM 921 N N . LYS A 1 115 ? -14.212 -4.692 -6.317 1.00 85.50 115 LYS A N 1
ATOM 922 C CA . LYS A 1 115 ? -14.653 -3.310 -6.112 1.00 85.50 115 LYS A CA 1
ATOM 923 C C . LYS A 1 115 ? -13.573 -2.492 -5.412 1.00 85.50 115 LYS A C 1
ATOM 925 O O . LYS A 1 115 ? -13.388 -1.330 -5.753 1.00 85.50 115 LYS A O 1
ATOM 930 N N . ILE A 1 116 ? -12.874 -3.088 -4.449 1.00 85.25 116 ILE A N 1
ATOM 931 C CA . ILE A 1 116 ? -11.775 -2.428 -3.740 1.00 85.25 116 ILE A CA 1
ATOM 932 C C . ILE A 1 116 ? -10.564 -2.251 -4.663 1.00 85.25 116 ILE A C 1
ATOM 934 O O . ILE A 1 116 ? -9.985 -1.169 -4.656 1.00 85.25 116 ILE A O 1
ATOM 938 N N . SER A 1 117 ? -10.254 -3.237 -5.513 1.00 83.50 117 SER A N 1
ATOM 939 C CA . SER A 1 117 ? -9.226 -3.098 -6.553 1.00 83.50 117 SER A CA 1
ATOM 940 C C . SER A 1 117 ? -9.556 -1.946 -7.494 1.00 83.50 117 SER A C 1
ATOM 942 O O . SER A 1 117 ? -8.748 -1.042 -7.632 1.00 83.50 117 SER A O 1
ATOM 944 N N . LYS A 1 118 ? -10.784 -1.885 -8.032 1.00 85.25 118 LYS A N 1
ATOM 945 C CA . LYS A 1 118 ? -11.201 -0.775 -8.908 1.00 85.25 118 LYS A CA 1
ATOM 946 C C . LYS A 1 118 ? -11.037 0.595 -8.255 1.00 85.25 118 LYS A C 1
ATOM 948 O O . LYS A 1 118 ? -10.604 1.531 -8.909 1.00 85.25 118 LYS A O 1
ATOM 953 N N . ILE A 1 119 ? -11.352 0.721 -6.965 1.00 84.56 119 ILE A N 1
ATOM 954 C CA . ILE A 1 119 ? -11.174 1.986 -6.234 1.00 84.56 119 ILE A CA 1
ATOM 955 C C . ILE A 1 119 ? -9.689 2.325 -6.062 1.00 84.56 119 ILE A C 1
ATOM 957 O O . ILE A 1 119 ? -9.328 3.497 -6.126 1.00 84.56 119 ILE A O 1
ATOM 961 N N . ALA A 1 120 ? -8.827 1.332 -5.844 1.00 81.19 120 ALA A N 1
ATOM 962 C CA . ALA A 1 120 ? -7.383 1.553 -5.828 1.00 81.19 120 ALA A CA 1
ATOM 963 C C . ALA A 1 120 ? -6.855 1.966 -7.211 1.00 81.19 120 ALA A C 1
ATOM 965 O O . ALA A 1 120 ? -5.999 2.847 -7.302 1.00 81.19 120 ALA A O 1
ATOM 966 N N . ASP A 1 121 ? -7.395 1.366 -8.271 1.00 77.06 121 ASP A N 1
ATOM 967 C CA . ASP A 1 121 ? -7.026 1.647 -9.656 1.00 77.06 121 ASP A CA 1
ATOM 968 C C . ASP A 1 121 ? -7.500 3.043 -10.091 1.00 77.06 121 ASP A C 1
ATOM 970 O O . ASP A 1 121 ? -6.758 3.736 -10.775 1.00 77.06 121 ASP A O 1
ATOM 974 N N . GLU A 1 122 ? -8.646 3.541 -9.601 1.00 80.31 122 GLU A N 1
ATOM 975 C CA . GLU A 1 122 ? -9.106 4.926 -9.834 1.00 80.31 122 GLU A CA 1
ATOM 976 C C . GLU A 1 122 ? -8.064 5.982 -9.419 1.00 80.31 122 GLU A C 1
ATOM 978 O O . GLU A 1 122 ? -8.013 7.072 -9.997 1.00 80.31 122 GLU A O 1
ATOM 983 N N . GLN A 1 123 ? -7.259 5.706 -8.386 1.00 72.50 123 GLN A N 1
ATOM 984 C CA . GLN A 1 123 ? -6.179 6.608 -7.988 1.00 72.50 123 GLN A CA 1
ATOM 985 C C . GLN A 1 123 ? -5.054 6.601 -9.028 1.00 72.50 123 GLN A C 1
ATOM 987 O O . GLN A 1 123 ? -4.582 7.668 -9.417 1.00 72.50 123 GLN A O 1
ATOM 992 N N . ILE A 1 124 ? -4.679 5.418 -9.521 1.00 66.81 124 ILE A N 1
ATOM 993 C CA . ILE A 1 124 ? -3.689 5.265 -10.592 1.00 66.81 124 ILE A CA 1
ATOM 994 C C . ILE A 1 124 ? -4.205 5.936 -11.872 1.00 66.81 124 ILE A C 1
ATOM 996 O O . ILE A 1 124 ? -3.484 6.704 -12.496 1.00 66.81 124 ILE A O 1
ATOM 1000 N N . GLU A 1 125 ? -5.472 5.745 -12.230 1.00 66.62 125 GLU A N 1
ATOM 1001 C CA . GLU A 1 125 ? -6.092 6.382 -13.397 1.00 66.62 125 GLU A CA 1
ATOM 1002 C C . GLU A 1 125 ? -6.125 7.913 -13.293 1.00 66.62 125 GLU A C 1
ATOM 1004 O O . GLU A 1 125 ? -6.045 8.604 -14.306 1.00 66.62 125 GLU A O 1
ATOM 1009 N N . LYS A 1 126 ? -6.223 8.477 -12.085 1.00 67.56 126 LYS A N 1
ATOM 1010 C CA . LYS A 1 126 ? -6.147 9.934 -11.881 1.00 67.56 126 LYS A CA 1
ATOM 1011 C C . LYS A 1 126 ? -4.724 10.469 -11.935 1.00 67.56 126 LYS A C 1
ATOM 1013 O O . LYS A 1 126 ? -4.528 11.588 -12.399 1.00 67.56 126 LYS A O 1
ATOM 1018 N N . GLU A 1 127 ? -3.756 9.699 -11.451 1.00 57.72 127 GLU A N 1
ATOM 1019 C CA . GLU A 1 127 ? -2.344 10.089 -11.428 1.00 57.72 127 GLU A CA 1
ATOM 1020 C C . GLU A 1 127 ? -1.659 9.881 -12.791 1.00 57.72 127 GLU A C 1
ATOM 1022 O O . GLU A 1 127 ? -0.771 10.653 -13.150 1.00 57.72 127 GLU A O 1
ATOM 1027 N N . PHE A 1 128 ? -2.104 8.895 -13.576 1.00 54.75 128 PHE A N 1
ATOM 1028 C CA . PHE A 1 128 ? -1.469 8.474 -14.831 1.00 54.75 128 PHE A CA 1
ATOM 1029 C C . PHE A 1 128 ? -2.384 8.560 -16.068 1.00 54.75 128 PHE A C 1
ATOM 1031 O O . PHE A 1 128 ? -1.912 8.381 -17.190 1.00 54.75 128 PHE A O 1
ATOM 1038 N N . GLY A 1 129 ? -3.669 8.885 -15.891 1.00 47.22 129 GLY A N 1
ATOM 1039 C CA . GLY A 1 129 ? -4.681 8.900 -16.950 1.00 47.22 129 GLY A CA 1
ATOM 1040 C C . GLY A 1 129 ? -5.359 7.538 -17.149 1.00 47.22 129 GLY A C 1
ATOM 1041 O O . GLY A 1 129 ? -4.755 6.484 -16.965 1.00 47.22 129 GLY A O 1
ATOM 1042 N N . SER A 1 130 ? -6.635 7.552 -17.551 1.00 47.38 130 SER A N 1
ATOM 1043 C CA . SER A 1 130 ? -7.351 6.351 -18.009 1.00 47.38 130 SER A CA 1
ATOM 1044 C C . SER A 1 130 ? -6.626 5.735 -19.216 1.00 47.38 130 SER A C 1
ATOM 1046 O O . SER A 1 130 ? -6.201 6.487 -20.101 1.00 47.38 130 SER A O 1
ATOM 1048 N N . PRO A 1 131 ? -6.575 4.399 -19.369 1.00 46.03 131 PRO A N 1
ATOM 1049 C CA . PRO A 1 131 ? -6.241 3.782 -20.647 1.00 46.03 131 PRO A CA 1
ATOM 1050 C C . PRO A 1 131 ? -7.388 4.041 -21.642 1.00 46.03 131 PRO A C 1
ATOM 1052 O O . PRO A 1 131 ? -8.261 3.208 -21.856 1.00 46.03 131 PRO A O 1
ATOM 1055 N N . GLN A 1 132 ? -7.437 5.236 -22.237 1.00 42.47 132 GLN A N 1
ATOM 1056 C CA . GLN A 1 132 ? -8.429 5.617 -23.245 1.00 42.47 132 GLN A CA 1
ATOM 1057 C C . GLN A 1 132 ? -7.752 5.941 -24.578 1.00 42.47 132 GLN A C 1
ATOM 1059 O O . GLN A 1 132 ? -7.328 7.057 -24.854 1.00 42.47 132 GLN A O 1
ATOM 1064 N N . SER A 1 133 ? -7.630 4.924 -25.425 1.00 45.09 133 SER A N 1
ATOM 1065 C CA . SER A 1 133 ? -8.405 4.760 -26.662 1.00 45.09 133 SER A CA 1
ATOM 1066 C C . SER A 1 133 ? -7.720 3.659 -27.477 1.00 45.09 133 SER A C 1
ATOM 1068 O O . SER A 1 133 ? -6.498 3.645 -27.641 1.00 45.09 133 SER A O 1
ATOM 1070 N N . SER A 1 134 ? -8.484 2.703 -28.000 1.00 53.78 134 SER A N 1
ATOM 1071 C CA . SER A 1 134 ? -7.955 1.725 -28.962 1.00 53.78 134 SER A CA 1
ATOM 1072 C C . SER A 1 134 ? -7.250 2.415 -30.139 1.00 53.78 134 SER A C 1
ATOM 1074 O O . SER A 1 134 ? -6.288 1.873 -30.669 1.00 53.78 134 SER A O 1
ATOM 1076 N N . ALA A 1 135 ? -7.656 3.646 -30.476 1.00 52.09 135 ALA A N 1
ATOM 1077 C CA . ALA A 1 135 ? -7.015 4.496 -31.472 1.00 52.09 135 ALA A CA 1
ATOM 1078 C C . ALA A 1 135 ? -5.592 4.932 -31.076 1.00 52.09 135 ALA A C 1
ATOM 1080 O O . ALA A 1 135 ? -4.676 4.722 -31.858 1.00 52.09 135 ALA A O 1
ATOM 1081 N N . SER A 1 136 ? -5.364 5.467 -29.870 1.00 55.47 136 SER A N 1
ATOM 1082 C CA . SER A 1 136 ? -4.018 5.879 -29.425 1.00 55.47 136 SER A CA 1
ATOM 1083 C C . SER A 1 136 ? -3.094 4.685 -29.179 1.00 55.47 136 SER A C 1
ATOM 1085 O O . SER A 1 136 ? -1.890 4.763 -29.413 1.00 55.47 136 SER A O 1
ATOM 1087 N N . THR A 1 137 ? -3.655 3.549 -28.763 1.00 59.97 137 THR A N 1
ATOM 1088 C CA . THR A 1 137 ? -2.909 2.293 -28.595 1.00 59.97 137 THR A CA 1
ATOM 1089 C C . THR A 1 137 ? -2.466 1.741 -29.951 1.00 59.97 137 THR A C 1
ATOM 1091 O O . THR A 1 137 ? -1.302 1.381 -30.113 1.00 59.97 137 THR A O 1
ATOM 1094 N N . LEU A 1 138 ? -3.360 1.767 -30.945 1.00 61.38 138 LEU A N 1
ATOM 1095 C CA . LEU A 1 138 ? -3.064 1.391 -32.325 1.00 61.38 138 LEU A CA 1
ATOM 1096 C C . LEU A 1 138 ? -2.089 2.375 -32.979 1.00 61.38 138 LEU A C 1
ATOM 1098 O O . LEU A 1 138 ? -1.173 1.938 -33.657 1.00 61.38 138 LEU A O 1
ATOM 1102 N N . GLU A 1 139 ? -2.197 3.683 -32.741 1.00 63.28 139 GLU A N 1
ATOM 1103 C CA . GLU A 1 139 ? -1.218 4.651 -33.257 1.00 63.28 139 GLU A CA 1
ATOM 1104 C C . GLU A 1 139 ? 0.171 4.479 -32.637 1.00 63.28 139 GLU A C 1
ATOM 1106 O O . GLU A 1 139 ? 1.174 4.586 -33.346 1.00 63.28 139 GLU A O 1
ATOM 1111 N N . ASN A 1 140 ? 0.251 4.135 -31.351 1.00 61.50 140 ASN A N 1
ATOM 1112 C CA . ASN A 1 140 ? 1.520 3.805 -30.707 1.00 61.50 140 ASN A CA 1
ATOM 1113 C C . ASN A 1 140 ? 2.109 2.498 -31.264 1.00 61.50 140 ASN A C 1
ATOM 1115 O O . ASN A 1 140 ? 3.299 2.449 -31.574 1.00 61.50 140 ASN A O 1
ATOM 1119 N N . GLN A 1 141 ? 1.284 1.466 -31.475 1.00 65.38 141 GLN A N 1
ATOM 1120 C CA . GLN A 1 141 ? 1.708 0.203 -32.093 1.00 65.38 141 GLN A CA 1
ATOM 1121 C C . GLN A 1 141 ? 2.126 0.381 -33.557 1.00 65.38 141 GLN A C 1
ATOM 1123 O O . GLN A 1 141 ? 3.135 -0.183 -33.976 1.00 65.38 141 GLN A O 1
ATOM 1128 N N . LEU A 1 142 ? 1.413 1.207 -34.326 1.00 71.69 142 LEU A N 1
ATOM 1129 C CA . LEU A 1 142 ? 1.791 1.575 -35.689 1.00 71.69 142 LEU A CA 1
ATOM 1130 C C . LEU A 1 142 ? 3.090 2.383 -35.699 1.00 71.69 142 LEU A C 1
ATOM 1132 O O . LEU A 1 142 ? 3.944 2.139 -36.539 1.00 71.69 142 LEU A O 1
ATOM 1136 N N . SER A 1 143 ? 3.305 3.280 -34.738 1.00 67.94 143 SER A N 1
ATOM 1137 C CA . SER A 1 143 ? 4.570 4.017 -34.616 1.00 67.94 143 SER A CA 1
ATOM 1138 C C . SER A 1 143 ? 5.751 3.075 -34.345 1.00 67.94 143 SER A C 1
ATOM 1140 O O . SER A 1 143 ? 6.804 3.202 -34.972 1.00 67.94 143 SER A O 1
ATOM 1142 N N . SER A 1 144 ? 5.570 2.068 -33.484 1.00 69.62 144 SER A N 1
ATOM 1143 C CA . SER A 1 144 ? 6.570 1.014 -33.255 1.00 69.62 144 SER A CA 1
ATOM 1144 C C . SER A 1 144 ? 6.766 0.107 -34.477 1.00 69.62 144 SER A C 1
ATOM 1146 O O . SER A 1 144 ? 7.901 -0.221 -34.828 1.00 69.62 144 SER A O 1
ATOM 1148 N N . ALA A 1 145 ? 5.687 -0.253 -35.175 1.00 71.00 145 ALA A N 1
ATOM 1149 C CA . ALA A 1 145 ? 5.757 -1.014 -36.419 1.00 71.00 145 ALA A CA 1
ATOM 1150 C C . ALA A 1 145 ? 6.454 -0.220 -37.536 1.00 71.00 145 ALA A C 1
ATOM 1152 O O . ALA A 1 145 ? 7.137 -0.811 -38.365 1.00 71.00 145 ALA A O 1
ATOM 1153 N N . ALA A 1 146 ? 6.348 1.113 -37.548 1.00 70.31 146 ALA A N 1
ATOM 1154 C CA . ALA A 1 146 ? 6.963 1.971 -38.567 1.00 70.31 146 ALA A CA 1
ATOM 1155 C C . ALA A 1 146 ? 8.475 1.893 -38.462 1.00 70.31 146 ALA A C 1
ATOM 1157 O O . ALA A 1 146 ? 9.175 1.714 -39.456 1.00 70.31 146 ALA A O 1
ATOM 1158 N N . PHE A 1 147 ? 8.953 1.969 -37.222 1.00 67.56 147 PHE A N 1
ATOM 1159 C CA . PHE A 1 147 ? 10.356 1.827 -36.897 1.00 67.56 147 PHE A CA 1
ATOM 1160 C C . PHE A 1 147 ? 10.886 0.446 -37.306 1.00 67.56 147 PHE A C 1
ATOM 1162 O O . PHE A 1 147 ? 11.903 0.360 -37.993 1.00 67.56 147 PHE A O 1
ATOM 1169 N N . TYR A 1 148 ? 10.161 -0.624 -36.961 1.00 72.69 148 TYR A N 1
ATOM 1170 C CA . TYR A 1 148 ? 10.530 -1.989 -37.342 1.00 72.69 148 TYR A CA 1
ATOM 1171 C C . TYR A 1 148 ? 10.583 -2.171 -38.866 1.00 72.69 148 TYR A C 1
ATOM 1173 O O . TYR A 1 148 ? 11.593 -2.626 -39.397 1.00 72.69 148 TYR A O 1
ATOM 1181 N N . LEU A 1 149 ? 9.536 -1.754 -39.584 1.00 72.25 149 LEU A N 1
ATOM 1182 C CA . LEU A 1 149 ? 9.443 -1.871 -41.042 1.00 72.25 149 LEU A CA 1
ATOM 1183 C C . LEU A 1 149 ? 10.517 -1.064 -41.770 1.00 72.25 149 LEU A C 1
ATOM 1185 O O . LEU A 1 149 ? 11.079 -1.541 -42.756 1.00 72.25 149 LEU A O 1
ATOM 1189 N N . HIS A 1 150 ? 10.844 0.122 -41.261 1.00 71.50 150 HIS A N 1
ATOM 1190 C CA . HIS A 1 150 ? 11.950 0.922 -41.772 1.00 71.50 150 HIS A CA 1
ATOM 1191 C C . HIS A 1 150 ? 13.295 0.207 -41.560 1.00 71.50 150 HIS A C 1
ATOM 1193 O O . HIS A 1 150 ? 14.134 0.170 -42.458 1.00 71.50 150 HIS A O 1
ATOM 1199 N N . GLN A 1 151 ? 13.499 -0.415 -40.394 1.00 67.56 151 GLN A N 1
ATOM 1200 C CA . GLN A 1 151 ? 14.717 -1.167 -40.081 1.00 67.56 151 GLN A CA 1
ATOM 1201 C C . GLN A 1 151 ? 14.883 -2.422 -40.952 1.00 67.56 151 GLN A C 1
ATOM 1203 O O . GLN A 1 151 ? 16.009 -2.778 -41.293 1.00 67.56 151 GLN A O 1
ATOM 1208 N N . ILE A 1 152 ? 13.781 -3.064 -41.348 1.00 70.50 152 ILE A N 1
ATOM 1209 C CA . ILE A 1 152 ? 13.794 -4.223 -42.252 1.00 70.50 152 ILE A CA 1
ATOM 1210 C C . ILE A 1 152 ? 13.684 -3.842 -43.746 1.00 70.50 152 ILE A C 1
ATOM 1212 O O . ILE A 1 152 ? 13.461 -4.716 -44.584 1.00 70.50 152 ILE A O 1
ATOM 1216 N N . GLY A 1 153 ? 13.860 -2.557 -44.090 1.00 65.75 153 GLY A N 1
ATOM 1217 C CA . GLY A 1 153 ? 14.083 -2.085 -45.464 1.00 65.75 153 GLY A CA 1
ATOM 1218 C C . GLY A 1 153 ? 12.846 -1.649 -46.260 1.00 65.75 153 GLY A C 1
ATOM 1219 O O . GLY A 1 153 ? 12.933 -1.531 -47.482 1.00 65.75 153 GLY A O 1
ATOM 1220 N N . TYR A 1 154 ? 11.693 -1.418 -45.623 1.00 73.75 154 TYR A N 1
ATOM 1221 C CA . TYR A 1 154 ? 10.496 -0.902 -46.307 1.00 73.75 154 TYR A CA 1
ATOM 1222 C C . TYR A 1 154 ? 10.535 0.622 -46.428 1.00 73.75 154 TYR A C 1
ATOM 1224 O O . TYR A 1 154 ? 10.960 1.325 -45.511 1.00 73.75 154 TYR A O 1
ATOM 1232 N N . SER A 1 155 ? 10.060 1.145 -47.561 1.00 76.25 155 SER A N 1
ATOM 1233 C CA . SER A 1 155 ? 10.004 2.591 -47.787 1.00 76.25 155 SER A CA 1
ATOM 1234 C C . SER A 1 155 ? 8.816 3.232 -47.063 1.00 76.25 155 SER A C 1
ATOM 1236 O O . SER A 1 155 ? 7.793 2.589 -46.816 1.00 76.25 155 SER A O 1
ATOM 1238 N N . ASN A 1 156 ? 8.904 4.534 -46.783 1.00 71.56 156 ASN A N 1
ATOM 1239 C CA . ASN A 1 156 ? 7.834 5.278 -46.103 1.00 71.56 156 ASN A CA 1
ATOM 1240 C C . ASN A 1 156 ? 6.478 5.197 -46.832 1.00 71.56 156 ASN A C 1
ATOM 1242 O O . ASN A 1 156 ? 5.433 5.215 -46.187 1.00 71.56 156 ASN A O 1
ATOM 1246 N N . GLN A 1 157 ? 6.481 5.070 -48.164 1.00 73.31 157 GLN A N 1
ATOM 1247 C CA . GLN A 1 157 ? 5.255 4.920 -48.955 1.00 73.31 157 GLN A CA 1
ATOM 1248 C C . GLN A 1 157 ? 4.602 3.544 -48.744 1.00 73.31 157 GLN A C 1
ATOM 1250 O O . GLN A 1 157 ? 3.389 3.457 -48.564 1.00 73.31 157 GLN A O 1
ATOM 1255 N N . GLU A 1 158 ? 5.402 2.476 -48.686 1.00 73.38 158 GLU A N 1
ATOM 1256 C CA . GLU A 1 158 ? 4.916 1.108 -48.455 1.00 73.38 158 GLU A CA 1
ATOM 1257 C C . GLU A 1 158 ? 4.433 0.898 -47.015 1.00 73.38 158 GLU A C 1
ATOM 1259 O O . GLU A 1 158 ? 3.454 0.188 -46.777 1.00 73.38 158 GLU A O 1
ATOM 1264 N N . ILE A 1 159 ? 5.107 1.531 -46.051 1.00 75.06 159 ILE A N 1
ATOM 1265 C CA . ILE A 1 159 ? 4.713 1.528 -44.638 1.00 75.06 159 ILE A CA 1
ATOM 1266 C C . ILE A 1 159 ? 3.342 2.192 -44.485 1.00 75.06 159 ILE A C 1
ATOM 1268 O O . ILE A 1 159 ? 2.449 1.614 -43.869 1.00 75.06 159 ILE A O 1
ATOM 1272 N N . GLN A 1 160 ? 3.134 3.349 -45.119 1.00 73.88 160 GLN A N 1
ATOM 1273 C CA . GLN A 1 160 ? 1.864 4.068 -45.042 1.00 73.88 160 GLN A CA 1
ATOM 1274 C C . GLN A 1 160 ? 0.705 3.290 -45.685 1.00 73.88 160 GLN A C 1
ATOM 1276 O O . GLN A 1 160 ? -0.399 3.266 -45.143 1.00 73.88 160 GLN A O 1
ATOM 1281 N N . GLU A 1 161 ? 0.945 2.602 -46.806 1.00 79.06 161 GLU A N 1
ATOM 1282 C CA . GLU A 1 161 ? -0.069 1.756 -47.447 1.00 79.06 161 GLU A CA 1
ATOM 1283 C C . GLU A 1 161 ? -0.471 0.573 -46.550 1.00 79.06 161 GLU A C 1
ATOM 1285 O O . GLU A 1 161 ? -1.653 0.243 -46.422 1.00 79.06 161 GLU A O 1
ATOM 1290 N N . LYS A 1 162 ? 0.504 -0.045 -45.873 1.00 76.50 162 LYS A N 1
ATOM 1291 C CA . LYS A 1 162 ? 0.247 -1.119 -44.905 1.00 76.50 162 LYS A CA 1
ATOM 1292 C C . LYS A 1 162 ? -0.455 -0.605 -43.650 1.00 76.50 162 LYS A C 1
ATOM 1294 O O . LYS A 1 162 ? -1.330 -1.289 -43.131 1.00 76.50 162 LYS A O 1
ATOM 1299 N N . PHE A 1 163 ? -0.146 0.606 -43.202 1.00 81.94 163 PHE A N 1
ATOM 1300 C CA . PHE A 1 163 ? -0.805 1.219 -42.049 1.00 81.94 163 PHE A CA 1
ATOM 1301 C C . PHE A 1 163 ? -2.251 1.570 -42.328 1.00 81.94 163 PHE A C 1
ATOM 1303 O O . PHE A 1 163 ? -3.088 1.374 -41.457 1.00 81.94 163 PHE A O 1
ATOM 1310 N N . ASN A 1 164 ? -2.571 2.016 -43.541 1.00 78.50 164 ASN A N 1
ATOM 1311 C CA . ASN A 1 164 ? -3.957 2.237 -43.935 1.00 78.50 164 ASN A CA 1
ATOM 1312 C C . ASN A 1 164 ? -4.755 0.920 -43.898 1.00 78.50 164 ASN A C 1
ATOM 1314 O O . ASN A 1 164 ? -5.842 0.889 -43.330 1.00 78.50 164 ASN A O 1
ATOM 1318 N N . LYS A 1 165 ? -4.167 -0.196 -44.357 1.00 75.50 165 LYS A N 1
ATOM 1319 C CA . LYS A 1 165 ? -4.786 -1.536 -44.272 1.00 75.50 165 LYS A CA 1
ATOM 1320 C C . LYS A 1 165 ? -4.980 -2.029 -42.831 1.00 75.50 165 LYS A C 1
ATOM 1322 O O . LYS A 1 165 ? -5.934 -2.748 -42.559 1.00 75.50 165 LYS A O 1
ATOM 1327 N N . VAL A 1 166 ? -4.089 -1.652 -41.913 1.00 75.38 166 VAL A N 1
ATOM 1328 C CA . VAL A 1 166 ? -4.184 -1.997 -40.481 1.00 75.38 166 VAL A CA 1
ATOM 1329 C C . VAL A 1 166 ? -5.113 -1.048 -39.714 1.00 75.38 166 VAL A C 1
ATOM 1331 O O . VAL A 1 166 ? -5.753 -1.453 -38.751 1.00 75.38 166 VAL A O 1
ATOM 1334 N N . ARG A 1 167 ? -5.255 0.204 -40.161 1.00 75.06 167 ARG A N 1
ATOM 1335 C CA . ARG A 1 167 ? -6.257 1.146 -39.641 1.00 75.06 167 ARG A CA 1
ATOM 1336 C C . ARG A 1 167 ? -7.681 0.734 -40.018 1.00 75.06 167 ARG A C 1
ATOM 1338 O O . ARG A 1 167 ? -8.593 0.968 -39.234 1.00 75.06 167 ARG A O 1
ATOM 1345 N N . GLU A 1 168 ? -7.864 0.108 -41.180 1.00 77.56 168 GLU A N 1
ATOM 1346 C CA . GLU A 1 168 ? -9.139 -0.499 -41.590 1.00 77.56 168 GLU A CA 1
ATOM 1347 C C . GLU A 1 168 ? -9.441 -1.813 -40.844 1.00 77.56 168 GLU A C 1
ATOM 1349 O O . GLU A 1 168 ? -10.606 -2.125 -40.608 1.00 77.56 168 GLU A O 1
ATOM 1354 N N . ASP A 1 169 ? -8.410 -2.566 -40.438 1.00 71.94 169 ASP A N 1
ATOM 1355 C CA . ASP A 1 169 ? -8.541 -3.822 -39.690 1.00 71.94 169 ASP A CA 1
ATOM 1356 C C . ASP A 1 169 ? -7.424 -3.985 -38.630 1.00 71.94 169 ASP A C 1
ATOM 1358 O O . ASP A 1 169 ? -6.333 -4.487 -38.938 1.00 71.94 169 ASP A O 1
ATOM 1362 N N . PRO A 1 170 ? -7.697 -3.596 -37.367 1.00 65.62 170 PRO A N 1
ATOM 1363 C CA . PRO A 1 170 ? -6.740 -3.631 -36.258 1.00 65.62 170 PRO A CA 1
ATOM 1364 C C . PRO A 1 170 ? -6.164 -5.014 -35.932 1.00 65.62 170 PRO A C 1
ATOM 1366 O O . PRO A 1 170 ? -5.125 -5.106 -35.287 1.00 65.62 170 PRO A O 1
ATOM 1369 N N . SER A 1 171 ? -6.803 -6.101 -36.374 1.00 71.62 171 SER A N 1
ATOM 1370 C CA . SER A 1 171 ? -6.315 -7.466 -36.130 1.00 71.62 171 SER A CA 1
ATOM 1371 C C . SER A 1 171 ? -5.051 -7.812 -36.932 1.00 71.62 171 SER A C 1
ATOM 1373 O O . SER A 1 171 ? -4.371 -8.795 -36.644 1.00 71.62 171 SER A O 1
ATOM 1375 N N . LYS A 1 172 ? -4.697 -6.988 -37.927 1.00 70.88 172 LYS A N 1
ATOM 1376 C CA . LYS A 1 172 ? -3.545 -7.192 -38.817 1.00 70.88 172 LYS A CA 1
ATOM 1377 C C . LYS A 1 172 ? -2.255 -6.518 -38.336 1.00 70.88 172 LYS A C 1
ATOM 1379 O O . LYS A 1 172 ? -1.261 -6.557 -39.061 1.00 70.88 172 LYS A O 1
ATOM 1384 N N . VAL A 1 173 ? -2.242 -5.916 -37.142 1.00 69.94 173 VAL A N 1
ATOM 1385 C CA . VAL A 1 173 ? -1.040 -5.283 -36.558 1.00 69.94 173 VAL A CA 1
ATOM 1386 C C . VAL A 1 173 ? 0.106 -6.292 -36.439 1.00 69.94 173 VAL A C 1
ATOM 1388 O O . VAL A 1 173 ? 1.214 -6.005 -36.889 1.00 69.94 173 VAL A O 1
ATOM 1391 N N . ASP A 1 174 ? -0.165 -7.500 -35.943 1.00 67.44 174 ASP A N 1
ATOM 1392 C CA . ASP A 1 174 ? 0.860 -8.538 -35.758 1.00 67.44 174 ASP A CA 1
ATOM 1393 C C . ASP A 1 174 ? 1.477 -8.994 -37.085 1.00 67.44 174 ASP A C 1
ATOM 1395 O O . ASP A 1 174 ? 2.667 -9.308 -37.162 1.00 67.44 174 ASP A O 1
ATOM 1399 N N . ALA A 1 175 ? 0.701 -8.937 -38.173 1.00 72.50 175 ALA A N 1
ATOM 1400 C CA . ALA A 1 175 ? 1.195 -9.266 -39.502 1.00 72.50 175 ALA A CA 1
ATOM 1401 C C . ALA A 1 175 ? 2.322 -8.316 -39.946 1.00 72.50 175 ALA A C 1
ATOM 1403 O O . ALA A 1 175 ? 3.202 -8.742 -40.695 1.00 72.50 175 ALA A O 1
ATOM 1404 N N . LEU A 1 176 ? 2.361 -7.070 -39.447 1.00 70.69 176 LEU A N 1
ATOM 1405 C CA . LEU A 1 176 ? 3.431 -6.113 -39.751 1.00 70.69 176 LEU A CA 1
ATOM 1406 C C . LEU A 1 176 ? 4.801 -6.570 -39.226 1.00 70.69 176 LEU A C 1
ATOM 1408 O O . LEU A 1 176 ? 5.817 -6.285 -39.856 1.00 70.69 176 LEU A O 1
ATOM 1412 N N . PHE A 1 177 ? 4.833 -7.321 -38.123 1.00 69.31 177 PHE A N 1
ATOM 1413 C CA . PHE A 1 177 ? 6.066 -7.815 -37.499 1.00 69.31 177 PHE A CA 1
ATOM 1414 C C . PHE A 1 177 ? 6.533 -9.168 -38.053 1.00 69.31 177 PHE A C 1
ATOM 1416 O O . PHE A 1 177 ? 7.639 -9.613 -37.765 1.00 69.31 177 PHE A O 1
ATOM 1423 N N . THR A 1 178 ? 5.706 -9.812 -38.880 1.00 73.88 178 THR A N 1
ATOM 1424 C CA . THR A 1 178 ? 6.026 -11.084 -39.559 1.00 73.88 178 THR A CA 1
ATOM 1425 C C . THR A 1 178 ? 6.492 -10.898 -41.004 1.00 73.88 178 THR A C 1
ATOM 1427 O O . THR A 1 178 ? 6.776 -11.869 -41.709 1.00 73.88 178 THR A O 1
ATOM 1430 N N . LEU A 1 179 ? 6.560 -9.648 -41.471 1.00 74.12 179 LEU A N 1
ATOM 1431 C CA . LEU A 1 179 ? 6.991 -9.328 -42.824 1.00 74.12 179 LEU A CA 1
ATOM 1432 C C . LEU A 1 179 ? 8.465 -9.669 -43.020 1.00 74.12 179 LEU A C 1
ATOM 1434 O O . LEU A 1 179 ? 9.319 -9.294 -42.221 1.00 74.12 179 LEU A O 1
ATOM 1438 N N . GLN A 1 180 ? 8.756 -10.353 -44.127 1.00 69.81 180 GLN A N 1
ATOM 1439 C CA . GLN A 1 180 ? 10.125 -10.703 -44.478 1.00 69.81 180 GLN A CA 1
ATOM 1440 C C . GLN A 1 180 ? 10.947 -9.424 -44.707 1.00 69.81 180 GLN A C 1
ATOM 1442 O O . GLN A 1 180 ? 10.453 -8.504 -45.381 1.00 69.81 180 GLN A O 1
ATOM 1447 N N . PRO A 1 181 ? 12.176 -9.355 -44.164 1.00 66.25 181 PRO A N 1
ATOM 1448 C CA . PRO A 1 181 ? 13.095 -8.264 -44.439 1.00 66.25 181 PRO A CA 1
ATOM 1449 C C . PRO A 1 181 ? 13.346 -8.140 -45.936 1.00 66.25 181 PRO A C 1
ATOM 1451 O O . PRO A 1 181 ? 13.603 -9.136 -46.613 1.00 66.25 181 PRO A O 1
ATOM 1454 N N . LYS A 1 182 ? 13.270 -6.918 -46.462 1.00 64.19 182 LYS A N 1
ATOM 1455 C CA . LYS A 1 182 ? 13.727 -6.651 -47.823 1.00 64.19 182 LYS A CA 1
ATOM 1456 C C . LYS A 1 182 ? 15.241 -6.531 -47.789 1.00 64.19 182 LYS A C 1
ATOM 1458 O O . LYS A 1 182 ? 15.789 -5.858 -46.918 1.00 64.19 182 LYS A O 1
ATOM 1463 N N . GLU A 1 183 ? 15.911 -7.192 -48.728 1.00 52.62 183 GLU A N 1
ATOM 1464 C CA . GLU A 1 183 ? 17.353 -7.057 -48.906 1.00 52.62 183 GLU A CA 1
ATOM 1465 C C . GLU A 1 183 ? 17.688 -5.576 -49.093 1.00 52.62 183 GLU A C 1
ATOM 1467 O O . GLU A 1 183 ? 17.350 -4.957 -50.104 1.00 52.62 183 GLU A O 1
ATOM 1472 N N . ILE A 1 184 ? 18.312 -4.989 -48.076 1.00 46.91 184 ILE A N 1
ATOM 1473 C CA . ILE A 1 184 ? 18.759 -3.606 -48.115 1.00 46.91 184 ILE A CA 1
ATOM 1474 C C . ILE A 1 184 ? 19.969 -3.587 -49.049 1.00 46.91 184 ILE A C 1
ATOM 1476 O O . ILE A 1 184 ? 21.101 -3.804 -48.618 1.00 46.91 184 ILE A O 1
ATOM 1480 N N . PHE A 1 185 ? 19.743 -3.353 -50.343 1.00 40.44 185 PHE A N 1
ATOM 1481 C CA . PHE A 1 185 ? 20.809 -2.994 -51.276 1.00 40.44 185 PHE A CA 1
ATOM 1482 C C . PHE A 1 185 ? 21.309 -1.588 -50.916 1.00 40.44 185 PHE A C 1
ATOM 1484 O O . PHE A 1 185 ? 21.022 -0.598 -51.584 1.00 40.44 185 PHE A O 1
ATOM 1491 N N . ASN A 1 186 ? 22.068 -1.486 -49.825 1.00 41.00 186 ASN A N 1
ATOM 1492 C CA . ASN A 1 186 ? 22.887 -0.318 -49.545 1.00 41.00 186 ASN A CA 1
ATOM 1493 C C . ASN A 1 186 ? 24.098 -0.370 -50.482 1.00 41.00 186 ASN A C 1
ATOM 1495 O O . ASN A 1 186 ? 25.189 -0.771 -50.084 1.00 41.00 186 ASN A O 1
ATOM 1499 N N . MET A 1 187 ? 23.914 0.030 -51.741 1.00 34.16 187 MET A N 1
ATOM 1500 C CA . MET A 1 187 ? 25.040 0.570 -52.496 1.00 34.16 187 MET A CA 1
ATOM 1501 C C . MET A 1 187 ? 25.207 2.036 -52.087 1.00 34.16 187 MET A C 1
ATOM 1503 O O . MET A 1 187 ? 24.324 2.842 -52.386 1.00 34.16 187 MET A O 1
ATOM 1507 N N . PRO A 1 188 ? 26.314 2.421 -51.429 1.00 39.22 188 PRO A N 1
ATOM 1508 C CA . PRO A 1 188 ? 26.672 3.828 -51.351 1.00 39.22 188 PRO A CA 1
ATOM 1509 C C . PRO A 1 188 ? 26.871 4.372 -52.784 1.00 39.22 188 PRO A C 1
ATOM 1511 O O . PRO A 1 188 ? 27.420 3.652 -53.627 1.00 39.22 188 PRO A O 1
ATOM 1514 N N . PRO A 1 189 ? 26.477 5.625 -53.086 1.00 47.28 189 PRO A N 1
ATOM 1515 C CA . PRO A 1 189 ? 26.605 6.220 -54.425 1.00 47.28 189 PRO A CA 1
ATOM 1516 C C . PRO A 1 189 ? 28.040 6.302 -54.985 1.00 47.28 189 PRO A C 1
ATOM 1518 O O . PRO A 1 189 ? 28.228 6.718 -56.123 1.00 47.28 189 PRO A O 1
ATOM 1521 N N . GLU A 1 190 ? 29.061 5.906 -54.223 1.00 46.53 190 GLU A N 1
ATOM 1522 C CA . GLU A 1 190 ? 30.477 6.063 -54.576 1.00 46.53 190 GLU A CA 1
ATOM 1523 C C . GLU A 1 190 ? 31.128 4.813 -55.203 1.00 46.53 190 GLU A C 1
ATOM 1525 O O . GLU A 1 190 ? 32.250 4.903 -55.691 1.00 46.53 190 GLU A O 1
ATOM 1530 N N . ILE A 1 191 ? 30.455 3.651 -55.258 1.00 40.81 191 ILE A N 1
ATOM 1531 C CA . ILE A 1 191 ? 31.075 2.381 -55.725 1.00 40.81 191 ILE A CA 1
ATOM 1532 C C . ILE A 1 191 ? 30.471 1.861 -57.050 1.00 40.81 191 ILE A C 1
ATOM 1534 O O . ILE A 1 191 ? 30.707 0.730 -57.460 1.00 40.81 191 ILE A O 1
ATOM 1538 N N . GLN A 1 192 ? 29.745 2.683 -57.820 1.00 35.06 192 GLN A N 1
ATOM 1539 C CA . GLN A 1 192 ? 29.333 2.293 -59.187 1.00 35.06 192 GLN A CA 1
ATOM 1540 C C . GLN A 1 192 ? 30.473 2.314 -60.225 1.00 35.06 192 GLN A C 1
ATOM 1542 O O . GLN A 1 192 ? 30.250 1.997 -61.391 1.00 35.06 192 GLN A O 1
ATOM 1547 N N . GLN A 1 193 ? 31.713 2.612 -59.826 1.00 38.53 193 GLN A N 1
ATOM 1548 C CA . GLN A 1 193 ? 32.872 2.554 -60.717 1.00 38.53 193 GLN A CA 1
ATOM 1549 C C . GLN A 1 193 ? 34.005 1.700 -60.136 1.00 38.53 193 GLN A C 1
ATOM 1551 O O . GLN A 1 193 ? 35.005 2.237 -59.670 1.00 38.53 193 GLN A O 1
ATOM 1556 N N . ARG A 1 194 ? 33.861 0.367 -60.199 1.00 31.62 194 ARG A N 1
ATOM 1557 C CA . ARG A 1 194 ? 34.897 -0.593 -60.659 1.00 31.62 194 ARG A CA 1
ATOM 1558 C C . ARG A 1 194 ? 34.507 -2.046 -60.338 1.00 31.62 194 ARG A C 1
ATOM 1560 O O . ARG A 1 194 ? 34.613 -2.496 -59.209 1.00 31.62 194 ARG A O 1
ATOM 1567 N N . SER A 1 195 ? 34.103 -2.747 -61.396 1.00 30.72 195 SER A N 1
ATOM 1568 C CA . SER A 1 195 ? 34.570 -4.084 -61.808 1.00 30.72 195 SER A CA 1
ATOM 1569 C C . SER A 1 195 ? 34.564 -5.261 -60.806 1.00 30.72 195 SER A C 1
ATOM 1571 O O . SER A 1 195 ? 35.456 -5.377 -59.981 1.00 30.72 195 SER A O 1
ATOM 1573 N N . THR A 1 196 ? 33.593 -6.167 -61.008 1.00 32.41 196 THR A N 1
ATOM 1574 C CA . THR A 1 196 ? 33.619 -7.662 -61.085 1.00 32.41 196 THR A CA 1
ATOM 1575 C C . THR A 1 196 ? 34.619 -8.560 -60.286 1.00 32.41 196 THR A C 1
ATOM 1577 O O . THR A 1 196 ? 35.750 -8.164 -60.036 1.00 32.41 196 THR A O 1
ATOM 1580 N N . PRO A 1 197 ? 34.228 -9.828 -59.963 1.00 37.94 197 PRO A N 1
ATOM 1581 C CA . PRO A 1 197 ? 34.642 -10.654 -58.793 1.00 37.94 197 PRO A CA 1
ATOM 1582 C C . PRO A 1 197 ? 35.708 -11.751 -59.147 1.00 37.94 197 PRO A C 1
ATOM 1584 O O . PRO A 1 197 ? 36.076 -11.775 -60.325 1.00 37.94 197 PRO A O 1
ATOM 1587 N N . PRO A 1 198 ? 36.235 -12.658 -58.250 1.00 41.22 198 PRO A N 1
ATOM 1588 C CA . PRO A 1 198 ? 35.469 -13.755 -57.590 1.00 41.22 198 PRO A CA 1
ATOM 1589 C C . PRO A 1 198 ? 35.979 -14.364 -56.226 1.00 41.22 198 PRO A C 1
ATOM 1591 O O . PRO A 1 198 ? 37.137 -14.240 -55.846 1.00 41.22 198 PRO A O 1
ATOM 1594 N N . SER A 1 199 ? 35.083 -15.131 -55.569 1.00 28.28 199 SER A N 1
ATOM 1595 C CA . SER A 1 199 ? 35.288 -16.399 -54.802 1.00 28.28 199 SER A CA 1
ATOM 1596 C C . SER A 1 199 ? 35.792 -16.495 -53.330 1.00 28.28 199 SER A C 1
ATOM 1598 O O . SER A 1 199 ? 36.877 -16.057 -52.970 1.00 28.28 199 SER A O 1
ATOM 1600 N N . THR A 1 200 ? 35.051 -17.348 -52.582 1.00 27.28 200 THR A N 1
ATOM 1601 C CA . THR A 1 200 ? 35.429 -18.381 -51.562 1.00 27.28 200 THR A CA 1
ATOM 1602 C C . THR A 1 200 ? 35.523 -18.105 -50.036 1.00 27.28 200 THR A C 1
ATOM 1604 O O . THR A 1 200 ? 36.517 -17.612 -49.528 1.00 27.28 200 THR A O 1
ATOM 1607 N N . THR A 1 201 ? 34.495 -18.614 -49.322 1.00 29.34 201 THR A N 1
ATOM 1608 C CA . THR A 1 201 ? 34.465 -19.448 -48.080 1.00 29.34 201 THR A CA 1
ATOM 1609 C C . THR A 1 201 ? 35.240 -19.088 -46.793 1.00 29.34 201 THR A C 1
ATOM 1611 O O . THR A 1 201 ? 36.460 -19.180 -46.750 1.00 29.34 201 THR A O 1
ATOM 1614 N N . SER A 1 202 ? 34.483 -18.991 -45.681 1.00 26.64 202 SER A N 1
ATOM 1615 C CA . SER A 1 202 ? 34.541 -19.829 -44.446 1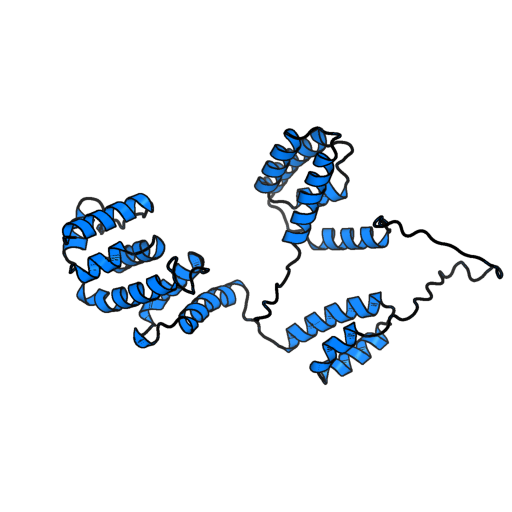.00 26.64 202 SER A CA 1
ATOM 1616 C C . SER A 1 202 ? 34.504 -19.087 -43.089 1.00 26.64 202 SER A C 1
ATOM 1618 O O . SER A 1 202 ? 34.984 -17.974 -42.930 1.00 26.64 202 SER A O 1
ATOM 1620 N N . HIS A 1 203 ? 33.841 -19.759 -42.140 1.00 30.36 203 HIS A N 1
ATOM 1621 C CA . HIS A 1 203 ? 33.470 -19.457 -40.750 1.00 30.36 203 HIS A CA 1
ATOM 1622 C C . HIS A 1 203 ? 34.389 -18.590 -39.865 1.00 30.36 203 HIS A C 1
ATOM 1624 O O . HIS A 1 203 ? 35.579 -18.861 -39.767 1.00 30.36 203 HIS A O 1
ATOM 1630 N N . GLN A 1 204 ? 33.771 -17.754 -39.012 1.00 30.27 204 GLN A N 1
ATOM 1631 C CA . GLN A 1 204 ? 33.893 -17.849 -37.542 1.00 30.27 204 GLN A CA 1
ATOM 1632 C C . GLN A 1 204 ? 32.877 -16.940 -36.826 1.00 30.27 204 GLN A C 1
ATOM 1634 O O . GLN A 1 204 ? 32.946 -15.718 -36.882 1.00 30.27 204 GLN A O 1
ATOM 1639 N N . SER A 1 205 ? 31.932 -17.560 -36.122 1.00 31.95 205 SER A N 1
ATOM 1640 C CA . SER A 1 205 ? 31.027 -16.915 -35.173 1.00 31.95 205 SER A CA 1
ATOM 1641 C C . SER A 1 205 ? 31.762 -16.642 -33.859 1.00 31.95 205 SER A C 1
ATOM 1643 O O . SER A 1 205 ? 31.975 -17.557 -33.061 1.00 31.95 205 SER A O 1
ATOM 1645 N N . SER A 1 206 ? 32.130 -15.384 -33.629 1.00 26.22 206 SER A N 1
ATOM 1646 C CA . SER A 1 206 ? 32.499 -14.858 -32.318 1.00 26.22 206 SER A CA 1
ATOM 1647 C C . SER A 1 206 ? 31.351 -13.986 -31.804 1.00 26.22 206 SER A C 1
ATOM 1649 O O . SER A 1 206 ? 30.924 -13.030 -32.443 1.00 26.22 206 SER A O 1
ATOM 1651 N N . THR A 1 207 ? 30.808 -14.327 -30.637 1.00 33.19 207 THR A N 1
ATOM 1652 C CA . THR A 1 207 ? 29.841 -13.497 -29.907 1.00 33.19 207 THR A CA 1
ATOM 1653 C C . THR A 1 207 ? 30.570 -12.320 -29.259 1.00 33.19 207 THR A C 1
ATOM 1655 O O . THR A 1 207 ? 30.752 -12.273 -28.043 1.00 33.19 207 THR A O 1
ATOM 1658 N N . SER A 1 208 ? 31.040 -11.390 -30.083 1.00 29.73 208 SER A N 1
ATOM 1659 C CA . SER A 1 208 ? 31.367 -10.035 -29.661 1.00 29.73 208 SER A CA 1
ATOM 1660 C C . SER A 1 208 ? 30.266 -9.151 -30.219 1.00 29.73 208 SER A C 1
ATOM 1662 O O . SER A 1 208 ? 30.015 -9.181 -31.420 1.00 29.73 208 SER A O 1
ATOM 1664 N N . ILE A 1 209 ? 29.572 -8.407 -29.357 1.00 39.09 209 ILE A N 1
ATOM 1665 C CA . ILE A 1 209 ? 28.687 -7.337 -29.818 1.00 39.09 209 ILE A CA 1
ATOM 1666 C C . ILE A 1 209 ? 29.605 -6.355 -30.536 1.00 39.09 209 ILE A C 1
ATOM 1668 O O . ILE A 1 209 ? 30.407 -5.670 -29.899 1.00 39.09 209 ILE A O 1
ATOM 1672 N N . ASP A 1 210 ? 29.562 -6.377 -31.862 1.00 36.12 210 ASP A N 1
ATOM 1673 C CA . ASP A 1 210 ? 30.271 -5.416 -32.682 1.00 36.12 210 ASP A CA 1
ATOM 1674 C C . ASP A 1 210 ? 29.730 -4.034 -32.309 1.00 36.12 210 ASP A C 1
ATOM 1676 O O . ASP A 1 210 ? 28.531 -3.767 -32.444 1.00 36.12 210 ASP A O 1
ATOM 1680 N N . ASN A 1 211 ? 30.615 -3.171 -31.800 1.00 43.47 211 ASN A N 1
ATOM 1681 C CA . ASN A 1 211 ? 30.369 -1.743 -31.593 1.00 43.47 211 ASN A CA 1
ATOM 1682 C C . ASN A 1 211 ? 30.211 -1.079 -32.967 1.00 43.47 211 ASN A C 1
ATOM 1684 O O . ASN A 1 211 ? 31.068 -0.330 -33.429 1.00 43.47 211 ASN A O 1
ATOM 1688 N N . SER A 1 212 ? 29.133 -1.412 -33.666 1.00 48.03 212 SER A N 1
ATOM 1689 C CA . SER A 1 212 ? 28.776 -0.773 -34.916 1.00 48.03 212 SER A CA 1
ATOM 1690 C C . SER A 1 212 ? 28.363 0.665 -34.612 1.00 48.03 212 SER A C 1
ATOM 1692 O O . SER A 1 212 ? 27.596 0.923 -33.679 1.00 48.03 212 SER A O 1
ATOM 1694 N N . GLN A 1 213 ? 28.853 1.604 -35.423 1.00 45.12 213 GLN A N 1
ATOM 1695 C CA . GLN A 1 213 ? 28.559 3.039 -35.321 1.00 45.12 213 GLN A CA 1
ATOM 1696 C C . GLN A 1 213 ? 27.047 3.313 -35.190 1.00 45.12 213 GLN A C 1
ATOM 1698 O O . GLN A 1 213 ? 26.630 4.226 -34.486 1.00 45.12 213 GLN A O 1
ATOM 1703 N N . ALA A 1 214 ? 26.217 2.464 -35.807 1.00 43.50 214 ALA A N 1
ATOM 1704 C CA . ALA A 1 214 ? 24.760 2.496 -35.723 1.00 43.50 214 ALA A CA 1
ATOM 1705 C C . ALA A 1 214 ? 24.216 2.253 -34.301 1.00 43.50 214 ALA A C 1
ATOM 1707 O O . ALA A 1 214 ? 23.289 2.938 -33.873 1.00 43.50 214 ALA A O 1
ATOM 1708 N N . THR A 1 215 ? 24.817 1.331 -33.544 1.00 47.56 215 THR A N 1
ATOM 1709 C CA . THR A 1 215 ? 24.433 1.042 -32.153 1.00 47.56 215 THR A CA 1
ATOM 1710 C C . THR A 1 215 ? 24.826 2.198 -31.234 1.00 47.56 215 THR A C 1
ATOM 1712 O O . THR A 1 215 ? 24.063 2.583 -30.352 1.00 47.56 215 THR A O 1
ATOM 1715 N N . GLN A 1 216 ? 25.983 2.819 -31.483 1.00 50.19 216 GLN A N 1
ATOM 1716 C CA . GLN A 1 216 ? 26.411 4.027 -30.774 1.00 50.19 216 GLN A CA 1
ATOM 1717 C C . GLN A 1 216 ? 25.509 5.229 -31.074 1.00 50.19 216 GLN A C 1
ATOM 1719 O O . GLN A 1 216 ? 25.095 5.910 -30.139 1.00 50.19 216 GLN A O 1
ATOM 1724 N N . ASN A 1 217 ? 25.113 5.426 -32.332 1.00 53.06 217 ASN A N 1
ATOM 1725 C CA . ASN A 1 217 ? 24.212 6.510 -32.728 1.00 53.06 217 ASN A CA 1
ATOM 1726 C C . ASN A 1 217 ? 22.803 6.344 -32.132 1.00 53.06 217 ASN A C 1
ATOM 1728 O O . ASN A 1 217 ? 22.200 7.321 -31.688 1.00 53.06 217 ASN A O 1
ATOM 1732 N N . ALA A 1 218 ? 22.287 5.112 -32.056 1.00 52.50 218 ALA A N 1
ATOM 1733 C CA . ALA A 1 218 ? 21.004 4.824 -31.410 1.00 52.50 218 ALA A CA 1
ATOM 1734 C C . ALA A 1 218 ? 21.041 5.110 -29.896 1.00 52.50 218 ALA A C 1
ATOM 1736 O O . ALA A 1 218 ? 20.096 5.672 -29.338 1.00 52.50 218 ALA A O 1
ATOM 1737 N N . ILE A 1 219 ? 22.158 4.782 -29.236 1.00 49.12 219 ILE A N 1
ATOM 1738 C CA . ILE A 1 219 ? 22.383 5.103 -27.821 1.00 49.12 219 ILE A CA 1
ATOM 1739 C C . ILE A 1 219 ? 22.487 6.623 -27.619 1.00 49.12 219 ILE A C 1
ATOM 1741 O O . ILE A 1 219 ? 21.890 7.146 -26.681 1.00 49.12 219 ILE A O 1
ATOM 1745 N N . GLU A 1 220 ? 23.190 7.354 -28.489 1.00 53.03 220 GLU A N 1
ATOM 1746 C CA . GLU A 1 220 ? 23.311 8.815 -28.382 1.00 53.03 220 GLU A CA 1
ATOM 1747 C C . GLU A 1 220 ? 21.979 9.542 -28.566 1.00 53.03 220 GLU A C 1
ATOM 1749 O O . GLU A 1 220 ? 21.663 10.440 -27.781 1.00 53.03 220 GLU A O 1
ATOM 1754 N N . HIS A 1 221 ? 21.164 9.111 -29.528 1.00 54.19 221 HIS A N 1
ATOM 1755 C CA . HIS A 1 221 ? 19.838 9.679 -29.754 1.00 54.19 221 HIS A CA 1
ATOM 1756 C C . HIS A 1 221 ? 18.907 9.455 -28.549 1.00 54.19 221 HIS A C 1
ATOM 1758 O O . HIS A 1 221 ? 18.177 10.355 -28.133 1.00 54.19 221 HIS A O 1
ATOM 1764 N N . HIS A 1 222 ? 18.986 8.282 -27.913 1.00 46.12 222 HIS A N 1
ATOM 1765 C CA . HIS A 1 222 ? 18.217 7.984 -26.704 1.00 46.12 222 HIS A CA 1
ATOM 1766 C C . HIS A 1 222 ? 18.711 8.773 -25.478 1.00 46.12 222 HIS A C 1
ATOM 1768 O O . HIS A 1 222 ? 17.918 9.251 -24.669 1.00 46.12 222 HIS A O 1
ATOM 1774 N N . VAL A 1 223 ? 20.024 8.981 -25.348 1.00 51.19 223 VAL A N 1
ATOM 1775 C CA . VAL A 1 223 ? 20.604 9.806 -24.274 1.00 51.19 223 VAL A CA 1
ATOM 1776 C C . VAL A 1 223 ? 20.169 11.270 -24.393 1.00 51.19 223 VAL A C 1
ATOM 1778 O O . VAL A 1 223 ? 19.921 11.903 -23.363 1.00 51.19 223 VAL A O 1
ATOM 1781 N N . GLN A 1 224 ? 20.045 11.795 -25.616 1.00 53.03 224 GLN A N 1
ATOM 1782 C CA . GLN A 1 224 ? 19.545 13.149 -25.868 1.00 53.03 224 GLN A CA 1
ATOM 1783 C C . GLN A 1 224 ? 18.047 13.283 -25.568 1.00 53.03 224 GLN A C 1
ATOM 1785 O O . GLN A 1 224 ? 17.643 14.277 -24.970 1.00 53.03 224 GLN A O 1
ATOM 1790 N N . SER A 1 225 ? 17.232 12.268 -25.877 1.00 43.69 225 SER A N 1
ATOM 1791 C CA . SER A 1 225 ? 15.784 12.319 -25.619 1.00 43.69 225 SER A CA 1
ATOM 1792 C C . SER A 1 225 ? 15.409 12.267 -24.128 1.00 43.69 225 SER A C 1
ATOM 1794 O O . SER A 1 225 ? 14.269 12.555 -23.779 1.00 43.69 225 SER A O 1
ATOM 1796 N N . ILE A 1 226 ? 16.341 11.894 -23.239 1.00 46.12 226 ILE A N 1
ATOM 1797 C CA . ILE A 1 226 ? 16.107 11.711 -21.792 1.00 46.12 226 ILE A CA 1
ATOM 1798 C C . ILE A 1 226 ? 16.627 12.902 -20.944 1.00 46.12 226 ILE A C 1
ATOM 1800 O O . ILE A 1 226 ? 16.650 12.839 -19.711 1.00 46.12 226 ILE A O 1
ATOM 1804 N N . GLN A 1 227 ? 17.042 14.023 -21.547 1.00 43.38 227 GLN A N 1
ATOM 1805 C CA . GLN A 1 227 ? 17.426 15.215 -20.776 1.00 43.38 227 GLN A CA 1
ATOM 1806 C C . GLN A 1 227 ? 16.219 15.815 -20.030 1.00 43.38 227 GLN A C 1
ATOM 1808 O O . GLN A 1 227 ? 15.406 16.529 -20.598 1.00 43.38 227 GLN A O 1
ATOM 1813 N N . HIS A 1 228 ? 16.111 15.529 -18.731 1.00 46.09 228 HIS A N 1
ATOM 1814 C CA . HIS A 1 228 ? 15.288 16.302 -17.799 1.00 46.09 228 HIS A CA 1
ATOM 1815 C C . HIS A 1 228 ? 16.127 17.428 -17.192 1.00 46.09 228 HIS A C 1
ATOM 1817 O O . HIS A 1 228 ? 17.287 17.203 -16.838 1.00 46.09 228 HIS A O 1
ATOM 1823 N N . GLU A 1 229 ? 15.539 18.612 -17.014 1.00 40.41 229 GLU A N 1
ATOM 1824 C CA . GLU A 1 229 ? 16.149 19.709 -16.261 1.00 40.41 229 GLU A CA 1
ATOM 1825 C C . GLU A 1 229 ? 16.413 19.268 -14.810 1.00 40.41 229 GLU A C 1
ATOM 1827 O O . GLU A 1 229 ? 15.504 19.003 -14.022 1.00 40.41 229 GLU A O 1
ATOM 1832 N N . ILE A 1 230 ? 17.691 19.134 -14.455 1.00 48.69 230 ILE A N 1
ATOM 1833 C CA . ILE A 1 230 ? 18.135 18.777 -13.107 1.00 48.69 230 ILE A CA 1
ATOM 1834 C C . ILE A 1 230 ? 18.279 20.078 -12.310 1.00 48.69 230 ILE A C 1
ATOM 1836 O O . ILE A 1 230 ? 19.025 20.970 -12.704 1.00 48.69 230 ILE A O 1
ATOM 1840 N N . THR A 1 231 ? 17.614 20.184 -11.157 1.00 52.66 231 THR A N 1
ATOM 1841 C CA . THR A 1 231 ? 17.774 21.309 -10.219 1.00 52.66 231 THR A CA 1
ATOM 1842 C C . THR A 1 231 ? 19.258 21.488 -9.851 1.00 52.66 231 THR A C 1
ATOM 1844 O O . THR A 1 231 ? 19.939 20.508 -9.538 1.00 52.66 231 THR A O 1
ATOM 1847 N N . GLY A 1 232 ? 19.777 22.722 -9.862 1.00 53.31 232 GLY A N 1
ATOM 1848 C CA . GLY A 1 232 ? 21.225 23.001 -9.785 1.00 53.31 232 GLY A CA 1
ATOM 1849 C C . GLY A 1 232 ? 21.969 22.394 -8.581 1.00 53.31 232 GLY A C 1
ATOM 1850 O O . GLY A 1 232 ? 23.139 22.032 -8.698 1.00 53.31 232 GLY A O 1
ATOM 1851 N N . GLU A 1 233 ? 21.306 22.202 -7.438 1.00 56.00 233 GLU A N 1
ATOM 1852 C CA . GLU A 1 233 ? 21.896 21.534 -6.263 1.00 56.00 233 GLU A CA 1
ATOM 1853 C C . GLU A 1 233 ? 22.082 20.022 -6.449 1.00 56.00 233 GLU A C 1
ATOM 1855 O O . GLU A 1 233 ? 23.054 19.436 -5.965 1.00 56.00 233 GLU A O 1
ATOM 1860 N N . ARG A 1 234 ? 21.167 19.375 -7.179 1.00 55.53 234 ARG A N 1
ATOM 1861 C CA . ARG A 1 234 ? 21.247 17.947 -7.498 1.00 55.53 234 ARG A CA 1
ATOM 1862 C C . ARG A 1 234 ? 22.345 17.683 -8.524 1.00 55.53 234 ARG A C 1
ATOM 1864 O O . ARG A 1 234 ? 23.070 16.703 -8.374 1.00 55.53 234 ARG A O 1
ATOM 1871 N N . ALA A 1 235 ? 22.506 18.571 -9.506 1.00 60.81 235 ALA A N 1
ATOM 1872 C CA . ALA A 1 235 ? 23.589 18.495 -10.485 1.00 60.81 235 ALA A CA 1
ATOM 1873 C C . ALA A 1 235 ? 24.970 18.566 -9.806 1.00 60.81 235 ALA A C 1
ATOM 1875 O O . ALA A 1 235 ? 25.802 17.694 -10.039 1.00 60.81 235 ALA A O 1
ATOM 1876 N N . LYS A 1 236 ? 25.165 19.501 -8.860 1.00 69.31 236 LYS A N 1
ATOM 1877 C CA . LYS A 1 236 ? 26.420 19.625 -8.090 1.00 69.31 236 LYS A CA 1
ATOM 1878 C C . LYS A 1 236 ? 26.779 18.354 -7.311 1.00 69.31 236 LYS A C 1
ATOM 1880 O O . LYS A 1 236 ? 27.903 17.872 -7.408 1.00 69.31 236 LYS A O 1
ATOM 1885 N N . LYS A 1 237 ? 25.820 17.762 -6.587 1.00 70.69 237 LYS A N 1
ATOM 1886 C CA . LYS A 1 237 ? 26.056 16.521 -5.820 1.00 70.69 237 LYS A CA 1
ATOM 1887 C C . LYS A 1 237 ? 26.363 15.323 -6.718 1.00 70.69 237 LYS A C 1
ATOM 1889 O O . LYS A 1 237 ? 27.166 14.467 -6.359 1.00 70.69 237 LYS A O 1
ATOM 1894 N N . VAL A 1 238 ? 25.716 15.241 -7.878 1.00 71.25 238 VAL A N 1
ATOM 1895 C CA . VAL A 1 238 ? 25.993 14.197 -8.870 1.00 71.25 238 VAL A CA 1
ATOM 1896 C C . VAL A 1 238 ? 27.395 14.379 -9.460 1.00 71.25 238 VAL A C 1
ATOM 1898 O O . VAL A 1 238 ? 28.142 13.405 -9.540 1.00 71.25 238 VAL A O 1
ATOM 1901 N N . ASP A 1 239 ? 27.794 15.611 -9.775 1.00 76.25 239 ASP A N 1
ATOM 1902 C CA . ASP A 1 239 ? 29.124 15.931 -10.304 1.00 76.25 239 ASP A CA 1
ATOM 1903 C C . ASP A 1 239 ? 30.251 15.566 -9.337 1.00 76.25 239 ASP A C 1
ATOM 1905 O O . ASP A 1 239 ? 31.208 14.895 -9.729 1.00 76.25 239 ASP A O 1
ATOM 1909 N N . GLU A 1 240 ? 30.114 15.924 -8.060 1.00 79.56 240 GLU A N 1
ATOM 1910 C CA . GLU A 1 240 ? 31.086 15.582 -7.016 1.00 79.56 240 GLU A CA 1
ATOM 1911 C C . GLU A 1 240 ? 31.303 14.065 -6.912 1.00 79.56 240 GLU A C 1
ATOM 1913 O O . GLU A 1 240 ? 32.436 13.575 -6.879 1.00 79.56 240 GLU A O 1
ATOM 1918 N N . VAL A 1 241 ? 30.216 13.290 -6.916 1.00 77.00 241 VAL A N 1
ATOM 1919 C CA . VAL A 1 241 ? 30.284 11.829 -6.798 1.00 77.00 241 VAL A CA 1
ATOM 1920 C C . VAL A 1 241 ? 30.828 11.195 -8.083 1.00 77.00 241 VAL A C 1
ATOM 1922 O O . VAL A 1 241 ? 31.596 10.233 -8.008 1.00 77.00 241 VAL A O 1
ATOM 1925 N N . ILE A 1 242 ? 30.521 11.743 -9.263 1.00 79.50 242 ILE A N 1
ATOM 1926 C CA . ILE A 1 242 ? 31.072 11.267 -10.543 1.00 79.50 242 ILE A CA 1
ATOM 1927 C C . ILE A 1 242 ? 32.573 11.504 -10.632 1.00 79.50 242 ILE A C 1
ATOM 1929 O O . ILE A 1 242 ? 33.291 10.612 -11.086 1.00 79.50 242 ILE A O 1
ATOM 1933 N N . ILE A 1 243 ? 33.070 12.648 -10.158 1.00 81.19 243 ILE A N 1
ATOM 1934 C CA . ILE A 1 243 ? 34.511 12.924 -10.088 1.00 81.19 243 ILE A CA 1
ATOM 1935 C C . ILE A 1 243 ? 35.206 11.870 -9.214 1.00 81.19 243 ILE A C 1
ATOM 1937 O O . ILE A 1 243 ? 36.251 11.331 -9.596 1.00 81.19 243 ILE A O 1
ATOM 1941 N N . LEU A 1 244 ? 34.605 11.501 -8.080 1.00 80.19 244 LEU A N 1
ATOM 1942 C CA . LEU A 1 244 ? 35.132 10.458 -7.195 1.00 80.19 244 LEU A CA 1
ATOM 1943 C C . LEU A 1 244 ? 35.112 9.065 -7.843 1.00 80.19 244 LEU A C 1
ATOM 1945 O O . LEU A 1 244 ? 36.079 8.312 -7.695 1.00 80.19 244 LEU A O 1
ATOM 1949 N N . ILE A 1 245 ? 34.053 8.727 -8.588 1.00 78.19 245 ILE A N 1
ATOM 1950 C CA . ILE A 1 245 ? 33.967 7.471 -9.348 1.00 78.19 245 ILE A CA 1
ATOM 1951 C C . ILE A 1 245 ? 35.048 7.445 -10.433 1.00 78.19 245 ILE A C 1
ATOM 1953 O O . ILE A 1 245 ? 35.852 6.515 -10.453 1.00 78.19 245 ILE A O 1
ATOM 1957 N N . LYS A 1 246 ? 35.140 8.492 -11.264 1.00 79.75 246 LYS A N 1
ATOM 1958 C CA . LYS A 1 246 ? 36.147 8.643 -12.327 1.00 79.75 246 LYS A CA 1
ATOM 1959 C C . LYS A 1 246 ? 37.571 8.515 -11.812 1.00 79.75 246 LYS A C 1
ATOM 1961 O O . LYS A 1 246 ? 38.396 7.830 -12.412 1.00 79.75 246 LYS A O 1
ATOM 1966 N N . THR A 1 247 ? 37.860 9.150 -10.681 1.00 80.19 247 THR A N 1
ATOM 1967 C CA . THR A 1 247 ? 39.188 9.099 -10.062 1.00 80.19 247 THR A CA 1
ATOM 1968 C C . THR A 1 247 ? 39.566 7.665 -9.685 1.00 80.19 247 THR A C 1
ATOM 1970 O O . THR A 1 247 ? 40.727 7.271 -9.815 1.00 80.19 247 THR A O 1
ATOM 1973 N N . HIS A 1 248 ? 38.586 6.861 -9.262 1.00 75.38 248 HIS A N 1
ATOM 1974 C CA . HIS A 1 248 ? 38.803 5.483 -8.842 1.00 75.38 248 HIS A CA 1
ATOM 1975 C C . HIS A 1 248 ? 38.829 4.480 -10.008 1.00 75.38 248 HIS A C 1
ATOM 1977 O O . HIS A 1 248 ? 39.612 3.529 -9.985 1.00 75.38 248 HIS A O 1
ATOM 1983 N N . THR A 1 249 ? 38.019 4.692 -11.048 1.00 67.31 249 THR A N 1
ATOM 1984 C CA . THR A 1 249 ? 37.865 3.761 -12.180 1.00 67.31 249 THR A CA 1
ATOM 1985 C C . THR A 1 249 ? 38.753 4.099 -13.384 1.00 67.31 249 THR A C 1
ATOM 1987 O O . THR A 1 249 ? 39.072 3.189 -14.153 1.00 67.31 249 THR A O 1
ATOM 1990 N N . ARG A 1 250 ? 39.225 5.353 -13.514 1.00 71.69 250 ARG A N 1
ATOM 1991 C CA . ARG A 1 250 ? 40.074 5.909 -14.595 1.00 71.69 250 ARG A CA 1
ATOM 1992 C C . ARG A 1 250 ? 39.766 5.317 -15.979 1.00 71.69 250 ARG A C 1
ATOM 1994 O O . ARG A 1 250 ? 38.821 5.737 -16.623 1.00 71.69 250 ARG A O 1
ATOM 2001 N N . GLU A 1 251 ? 40.546 4.325 -16.410 1.00 64.50 251 GLU A N 1
ATOM 2002 C CA . GLU A 1 251 ? 40.497 3.688 -17.738 1.00 64.50 251 GLU A CA 1
ATOM 2003 C C . GLU A 1 251 ? 39.204 2.903 -18.015 1.00 64.50 251 GLU A C 1
ATOM 2005 O O . GLU A 1 251 ? 38.908 2.603 -19.163 1.00 64.50 251 GLU A O 1
ATOM 2010 N N . SER A 1 252 ? 38.437 2.537 -16.982 1.00 63.84 252 SER A N 1
ATOM 2011 C CA . SER A 1 252 ? 37.188 1.771 -17.147 1.00 63.84 252 SER A CA 1
ATOM 2012 C C . SER A 1 252 ? 35.952 2.659 -17.324 1.00 63.84 252 SER A C 1
ATOM 2014 O O . SER A 1 252 ? 34.875 2.145 -17.612 1.00 63.84 252 SER A O 1
ATOM 2016 N N . MET A 1 253 ? 36.088 3.974 -17.123 1.00 65.06 253 MET A N 1
ATOM 2017 C CA . MET A 1 253 ? 34.992 4.931 -17.249 1.00 65.06 253 MET A CA 1
ATOM 2018 C C . MET A 1 253 ? 34.998 5.531 -18.655 1.00 65.06 253 MET A C 1
ATOM 2020 O O . MET A 1 253 ? 35.726 6.484 -18.922 1.00 65.06 253 MET A O 1
ATOM 2024 N N . THR A 1 254 ? 34.207 4.962 -19.561 1.00 74.94 254 THR A N 1
ATOM 2025 C CA . THR A 1 254 ? 33.989 5.555 -20.888 1.00 74.94 254 THR A CA 1
ATOM 2026 C C . THR A 1 254 ? 33.027 6.740 -20.799 1.00 74.94 254 THR A C 1
ATOM 2028 O O . THR A 1 254 ? 32.284 6.894 -19.825 1.00 74.94 254 THR A O 1
ATOM 2031 N N . GLU A 1 255 ? 33.016 7.574 -21.835 1.00 69.81 255 GLU A N 1
ATOM 2032 C CA . GLU A 1 255 ? 32.137 8.744 -21.924 1.00 69.81 255 GLU A CA 1
ATOM 2033 C C . GLU A 1 255 ? 30.647 8.364 -21.807 1.00 69.81 255 GLU A C 1
ATOM 2035 O O . GLU A 1 255 ? 29.867 9.053 -21.149 1.00 69.81 255 GLU A O 1
ATOM 2040 N N . ASN A 1 256 ? 30.267 7.193 -22.328 1.00 67.06 256 ASN A N 1
ATOM 2041 C CA . ASN A 1 256 ? 28.904 6.665 -22.228 1.00 67.06 256 ASN A CA 1
ATOM 2042 C C . ASN A 1 256 ? 28.517 6.299 -20.788 1.00 67.06 256 ASN A C 1
ATOM 2044 O O . ASN A 1 256 ? 27.407 6.614 -20.354 1.00 67.06 256 ASN A O 1
ATOM 2048 N N . PHE A 1 257 ? 29.428 5.688 -20.018 1.00 71.31 257 PHE A N 1
ATOM 2049 C CA . PHE A 1 257 ? 29.186 5.426 -18.596 1.00 71.31 257 PHE A CA 1
ATOM 2050 C C . PHE A 1 257 ? 28.974 6.728 -17.829 1.00 71.31 257 PHE A C 1
ATOM 2052 O O . PHE A 1 257 ? 28.077 6.814 -16.995 1.00 71.31 257 PHE A O 1
ATOM 2059 N N . GLU A 1 258 ? 29.764 7.759 -18.123 1.00 73.69 258 GLU A N 1
ATOM 2060 C CA . GLU A 1 258 ? 29.611 9.055 -17.470 1.00 73.69 258 GLU A CA 1
ATOM 2061 C C . GLU A 1 258 ? 28.257 9.694 -17.775 1.00 73.69 258 GLU A C 1
ATOM 2063 O O . GLU A 1 258 ? 27.572 10.119 -16.842 1.00 73.69 258 GLU A O 1
ATOM 2068 N N . ARG A 1 259 ? 27.848 9.731 -19.049 1.00 73.62 259 ARG A N 1
ATOM 2069 C CA . ARG A 1 259 ? 26.554 10.301 -19.450 1.00 73.62 259 ARG A CA 1
ATOM 2070 C C . ARG A 1 259 ? 25.392 9.606 -18.734 1.00 73.62 259 ARG A C 1
ATOM 2072 O O . ARG A 1 259 ? 24.513 10.288 -18.217 1.00 73.62 259 ARG A O 1
ATOM 2079 N N . VAL A 1 260 ? 25.414 8.275 -18.614 1.00 70.62 260 VAL A N 1
ATOM 2080 C CA . VAL A 1 260 ? 24.362 7.519 -17.906 1.00 70.62 260 VAL A CA 1
ATOM 2081 C C . VAL A 1 260 ? 24.411 7.742 -16.391 1.00 70.62 260 VAL A C 1
ATOM 2083 O O . VAL A 1 260 ? 23.369 7.923 -15.761 1.00 70.62 260 VAL A O 1
ATOM 2086 N N . PHE A 1 261 ? 25.601 7.801 -15.790 1.00 74.94 261 PHE A N 1
ATOM 2087 C CA . PHE A 1 261 ? 25.752 8.019 -14.348 1.00 74.94 261 PHE A CA 1
ATOM 2088 C C . PHE A 1 261 ? 25.312 9.429 -13.926 1.00 74.94 261 PHE A C 1
ATOM 2090 O O . PHE A 1 261 ? 24.735 9.581 -12.849 1.00 74.94 261 PHE A O 1
ATOM 2097 N N . ARG A 1 262 ? 25.488 10.442 -14.790 1.00 76.00 262 ARG A N 1
ATOM 2098 C CA . ARG A 1 262 ? 24.956 11.810 -14.587 1.00 76.00 262 ARG A CA 1
ATOM 2099 C C . ARG A 1 262 ? 23.439 11.845 -14.461 1.00 76.00 262 ARG A C 1
ATOM 2101 O O . ARG A 1 262 ? 22.889 12.736 -13.825 1.00 76.00 262 ARG A O 1
ATOM 2108 N N . GLN A 1 263 ? 22.763 10.860 -15.037 1.00 70.31 263 GLN A N 1
ATOM 2109 C CA . GLN A 1 263 ? 21.314 10.761 -14.989 1.00 70.31 263 GLN A CA 1
ATOM 2110 C C . GLN A 1 263 ? 20.802 9.902 -13.817 1.00 70.31 263 GLN A C 1
ATOM 2112 O O . GLN A 1 263 ? 19.588 9.778 -13.639 1.00 70.31 263 GLN A O 1
ATOM 2117 N N . MET A 1 264 ? 21.690 9.296 -13.019 1.00 71.88 264 MET A N 1
ATOM 2118 C CA . MET A 1 264 ? 21.316 8.492 -11.852 1.00 71.88 264 MET A CA 1
ATOM 2119 C C . MET A 1 264 ? 20.916 9.371 -10.657 1.00 71.88 264 MET A C 1
ATOM 2121 O O . MET A 1 264 ? 21.376 10.499 -10.488 1.00 71.88 264 MET A O 1
ATOM 2125 N N . HIS A 1 265 ? 20.069 8.839 -9.771 1.00 74.19 265 HIS A N 1
ATOM 2126 C CA . HIS A 1 265 ? 19.796 9.487 -8.487 1.00 74.19 265 HIS A CA 1
ATOM 2127 C C . HIS A 1 265 ? 21.073 9.525 -7.616 1.00 74.19 265 HIS A C 1
ATOM 2129 O O . HIS A 1 265 ? 21.770 8.504 -7.555 1.00 74.19 265 HIS A O 1
ATOM 2135 N N . PRO A 1 266 ? 21.376 10.635 -6.907 1.00 72.12 266 PRO A N 1
ATOM 2136 C CA . PRO A 1 266 ? 22.591 10.775 -6.095 1.00 72.12 266 PRO A CA 1
ATOM 2137 C C . PRO A 1 266 ? 22.777 9.656 -5.060 1.00 72.12 266 PRO A C 1
ATOM 2139 O O . PRO A 1 266 ? 23.897 9.202 -4.847 1.00 72.12 266 PRO A O 1
ATOM 2142 N N . ASP A 1 267 ? 21.704 9.126 -4.470 1.00 71.81 267 ASP A N 1
ATOM 2143 C CA . ASP A 1 267 ? 21.811 8.011 -3.512 1.00 71.81 267 ASP A CA 1
ATOM 2144 C C . ASP A 1 267 ? 22.245 6.696 -4.168 1.00 71.81 267 ASP A C 1
ATOM 2146 O O . ASP A 1 267 ? 23.076 5.957 -3.630 1.00 71.81 267 ASP A O 1
ATOM 2150 N N . ARG A 1 268 ? 21.731 6.415 -5.371 1.00 73.38 268 ARG A N 1
ATOM 2151 C CA . ARG A 1 268 ? 22.119 5.234 -6.156 1.00 73.38 268 ARG A CA 1
ATOM 2152 C C . ARG A 1 268 ? 23.564 5.365 -6.633 1.00 73.38 268 ARG A C 1
ATOM 2154 O O . ARG A 1 268 ? 24.309 4.388 -6.612 1.00 73.38 268 ARG A O 1
ATOM 2161 N N . LEU A 1 269 ? 23.970 6.580 -6.985 1.00 77.94 269 LEU A N 1
ATOM 2162 C CA . LEU A 1 269 ? 25.335 6.917 -7.365 1.00 77.94 269 LEU A CA 1
ATOM 2163 C C . LEU A 1 269 ? 26.309 6.797 -6.176 1.00 77.94 269 LEU A C 1
ATOM 2165 O O . LEU A 1 269 ? 27.390 6.232 -6.315 1.00 77.94 269 LEU A O 1
ATOM 2169 N N . ASN A 1 270 ? 25.900 7.219 -4.976 1.00 75.00 270 ASN A N 1
ATOM 2170 C CA . ASN A 1 270 ? 26.659 7.022 -3.738 1.00 75.00 270 ASN A CA 1
ATOM 2171 C C . ASN A 1 270 ? 26.809 5.538 -3.379 1.00 75.00 270 ASN A C 1
ATOM 2173 O O . ASN A 1 270 ? 27.878 5.106 -2.940 1.00 75.00 270 ASN A O 1
ATOM 2177 N N . LYS A 1 271 ? 25.763 4.732 -3.595 1.00 77.50 271 LYS A N 1
ATOM 2178 C CA . LYS A 1 271 ? 25.831 3.271 -3.448 1.00 77.50 271 LYS A CA 1
ATOM 2179 C C . LYS A 1 271 ? 26.816 2.659 -4.448 1.00 77.50 271 LYS A C 1
ATOM 2181 O O . LYS A 1 271 ? 27.642 1.839 -4.046 1.00 77.50 271 LYS A O 1
ATOM 2186 N N . ALA A 1 272 ? 26.786 3.107 -5.705 1.00 79.00 272 ALA A N 1
ATOM 2187 C CA . ALA A 1 272 ? 27.759 2.705 -6.717 1.00 79.00 272 ALA A CA 1
ATOM 2188 C C . ALA A 1 272 ? 29.186 3.067 -6.290 1.00 79.00 272 ALA A C 1
ATOM 2190 O O . ALA A 1 272 ? 30.047 2.194 -6.254 1.00 79.00 272 ALA A O 1
ATOM 2191 N N . LEU A 1 273 ? 29.429 4.302 -5.845 1.00 79.00 273 LEU A N 1
ATOM 2192 C CA . LEU A 1 273 ? 30.741 4.739 -5.365 1.00 79.00 273 LEU A CA 1
ATOM 2193 C C . LEU A 1 273 ? 31.266 3.868 -4.211 1.00 79.00 273 LEU A C 1
ATOM 2195 O O . LEU A 1 273 ? 32.437 3.490 -4.229 1.00 79.00 273 LEU A O 1
ATOM 2199 N N . ARG A 1 274 ? 30.427 3.513 -3.225 1.00 81.25 274 ARG A N 1
ATOM 2200 C CA . ARG A 1 274 ? 30.837 2.627 -2.116 1.00 81.25 274 ARG A CA 1
ATOM 2201 C C . ARG A 1 274 ? 31.248 1.240 -2.614 1.00 81.25 274 ARG A C 1
ATOM 2203 O O . ARG A 1 274 ? 32.277 0.732 -2.183 1.00 81.25 274 ARG A O 1
ATOM 2210 N N . MET A 1 275 ? 30.476 0.648 -3.527 1.00 78.44 275 MET A N 1
ATOM 2211 C CA . MET A 1 275 ? 30.765 -0.682 -4.084 1.00 78.44 275 MET A CA 1
ATOM 2212 C C . MET A 1 275 ? 31.984 -0.684 -5.014 1.00 78.44 275 MET A C 1
ATOM 2214 O O . MET A 1 275 ? 32.749 -1.649 -5.045 1.00 78.44 275 MET A O 1
ATOM 2218 N N . LEU A 1 276 ? 32.193 0.406 -5.754 1.00 79.62 276 LEU A N 1
ATOM 2219 C CA . LEU A 1 276 ? 33.367 0.570 -6.603 1.00 79.62 276 LEU A CA 1
ATOM 2220 C C . LEU A 1 276 ? 34.621 0.761 -5.737 1.00 79.62 276 LEU A C 1
ATOM 2222 O O . LEU A 1 276 ? 35.605 0.077 -5.978 1.00 79.62 276 LEU A O 1
ATOM 2226 N N . LYS A 1 277 ? 34.574 1.567 -4.664 1.00 80.00 277 LYS A N 1
ATOM 2227 C CA . LYS A 1 277 ? 35.717 1.770 -3.747 1.00 80.00 277 LYS A CA 1
ATOM 2228 C C . LYS A 1 277 ? 36.213 0.493 -3.061 1.00 80.00 277 LYS A C 1
ATOM 2230 O O . LYS A 1 277 ? 37.401 0.384 -2.773 1.00 80.00 277 LYS A O 1
ATOM 2235 N N . THR A 1 278 ? 35.328 -0.462 -2.780 1.00 81.00 278 THR A N 1
ATOM 2236 C CA . THR A 1 278 ? 35.701 -1.745 -2.158 1.00 81.00 278 THR A CA 1
ATOM 2237 C C . THR A 1 278 ? 36.229 -2.770 -3.164 1.00 81.00 278 THR A C 1
ATOM 2239 O O . THR A 1 278 ? 36.704 -3.837 -2.774 1.00 81.00 278 THR A O 1
ATOM 2242 N N . THR A 1 279 ? 36.184 -2.459 -4.461 1.00 77.88 279 THR A N 1
ATOM 2243 C CA . THR A 1 279 ? 36.573 -3.369 -5.537 1.00 77.88 279 THR A CA 1
ATOM 2244 C C . THR A 1 279 ? 37.930 -2.965 -6.119 1.00 77.88 279 THR A C 1
ATOM 2246 O O . THR A 1 279 ? 38.193 -1.800 -6.397 1.00 77.88 279 THR A O 1
ATOM 2249 N N . LYS A 1 280 ? 38.831 -3.931 -6.357 1.00 78.31 280 LYS A N 1
ATOM 2250 C CA . LYS A 1 280 ? 40.142 -3.640 -6.968 1.00 78.31 280 LYS A CA 1
ATOM 2251 C C . LYS A 1 280 ? 39.966 -3.092 -8.390 1.00 78.31 280 LYS A C 1
ATOM 2253 O O . LYS A 1 280 ? 39.313 -3.726 -9.221 1.00 78.31 280 LYS A O 1
ATOM 2258 N N . ARG A 1 281 ? 40.640 -1.979 -8.694 1.00 68.44 281 ARG A N 1
ATOM 2259 C CA . ARG A 1 281 ? 40.528 -1.220 -9.955 1.00 68.44 281 ARG A CA 1
ATOM 2260 C C . ARG A 1 281 ? 40.656 -2.049 -11.241 1.00 68.44 281 ARG A C 1
ATOM 2262 O O . ARG A 1 281 ? 39.876 -1.850 -12.158 1.00 68.44 281 ARG A O 1
ATOM 2269 N N . LYS A 1 282 ? 41.608 -2.988 -11.319 1.00 73.56 282 LYS A N 1
ATOM 2270 C CA . LYS A 1 282 ? 41.840 -3.828 -12.517 1.00 73.56 282 LYS A CA 1
ATOM 2271 C C . LYS A 1 282 ? 41.065 -5.155 -12.517 1.00 73.56 282 LYS A C 1
ATOM 2273 O O . LYS A 1 282 ? 41.325 -6.020 -13.347 1.00 73.56 282 LYS A O 1
ATOM 2278 N N . SER A 1 283 ? 40.154 -5.367 -11.568 1.00 78.81 283 SER A N 1
ATOM 2279 C CA . SER A 1 283 ? 39.431 -6.638 -11.469 1.00 78.81 283 SER A CA 1
ATOM 2280 C C . SER A 1 283 ? 38.316 -6.747 -12.513 1.00 78.81 283 SER A C 1
ATOM 2282 O O . SER A 1 283 ? 37.641 -5.767 -12.823 1.00 78.81 283 SER A O 1
ATOM 2284 N N . LYS A 1 284 ? 38.049 -7.968 -12.994 1.00 74.44 284 LYS A N 1
ATOM 2285 C CA . LYS A 1 284 ? 36.878 -8.263 -13.842 1.00 74.44 284 LYS A CA 1
ATOM 2286 C C . LYS A 1 284 ? 35.562 -7.860 -13.155 1.00 74.44 284 LYS A C 1
ATOM 2288 O O . LYS A 1 284 ? 34.636 -7.395 -13.807 1.00 74.44 284 LYS A O 1
ATOM 2293 N N . ARG A 1 285 ? 35.526 -7.947 -11.821 1.00 73.50 285 ARG A N 1
ATOM 2294 C CA . ARG A 1 285 ? 34.408 -7.521 -10.968 1.00 73.50 285 ARG A CA 1
ATOM 2295 C C . ARG A 1 285 ? 34.131 -6.012 -11.041 1.00 73.50 285 ARG A C 1
ATOM 2297 O O . ARG A 1 285 ? 32.973 -5.625 -10.990 1.00 73.50 285 ARG A O 1
ATOM 2304 N N . MET A 1 286 ? 35.159 -5.174 -11.215 1.00 76.19 286 MET A N 1
ATOM 2305 C CA . MET A 1 286 ? 34.995 -3.726 -11.414 1.00 76.19 286 MET A 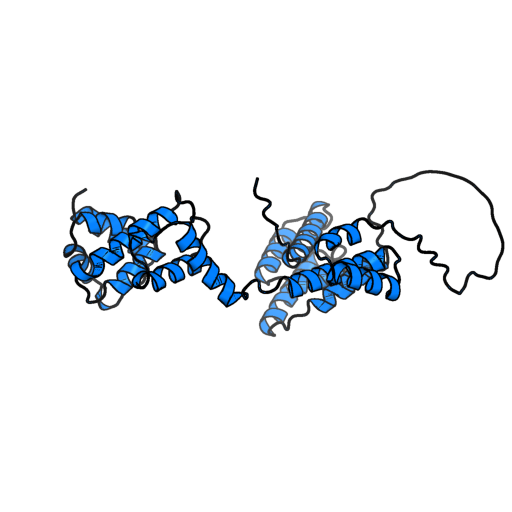CA 1
ATOM 2306 C C . MET A 1 286 ? 34.220 -3.424 -12.701 1.00 76.19 286 MET A C 1
ATOM 2308 O O .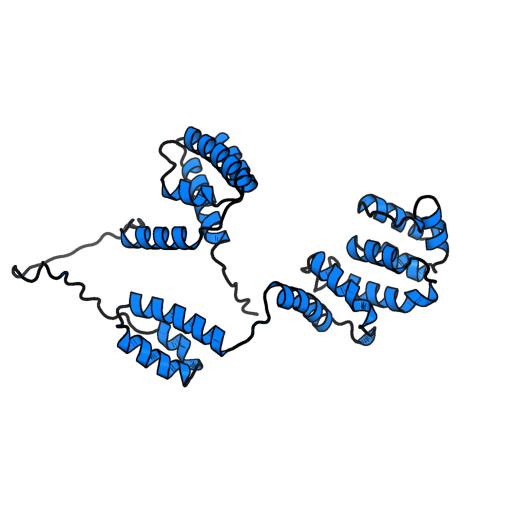 MET A 1 286 ? 33.282 -2.632 -12.683 1.00 76.19 286 MET A O 1
ATOM 2312 N N . LYS A 1 287 ? 34.579 -4.098 -13.802 1.00 75.75 287 LYS A N 1
ATOM 2313 C CA . LYS A 1 287 ? 33.906 -3.939 -15.100 1.00 75.75 287 LYS A CA 1
ATOM 2314 C C . LYS A 1 287 ? 32.445 -4.380 -15.030 1.00 75.75 287 LYS A C 1
ATOM 2316 O O . LYS A 1 287 ? 31.568 -3.614 -15.401 1.00 75.75 287 LYS A O 1
ATOM 2321 N N . LEU A 1 288 ? 32.191 -5.545 -14.431 1.00 77.19 288 LEU A N 1
ATOM 2322 C CA . LEU A 1 288 ? 30.833 -6.060 -14.238 1.00 77.19 288 LEU A CA 1
ATOM 2323 C C . LEU A 1 288 ? 29.970 -5.138 -13.371 1.00 77.19 288 LEU A C 1
ATOM 2325 O O . LEU A 1 288 ? 28.790 -4.975 -13.652 1.00 77.19 288 LEU A O 1
ATOM 2329 N N . TYR A 1 289 ? 30.530 -4.510 -12.332 1.00 77.38 289 TYR A N 1
ATOM 2330 C CA . TYR A 1 289 ? 29.766 -3.545 -11.541 1.00 77.38 289 TYR A CA 1
ATOM 2331 C C . TYR A 1 289 ? 29.435 -2.281 -12.327 1.00 77.38 289 TYR A C 1
ATOM 2333 O O . TYR A 1 289 ? 28.303 -1.810 -12.240 1.00 77.38 289 TYR A O 1
ATOM 2341 N N . LEU A 1 290 ? 30.376 -1.750 -13.110 1.00 77.75 290 LEU A N 1
ATOM 2342 C CA . LEU A 1 290 ? 30.106 -0.606 -13.980 1.00 77.75 290 LEU A CA 1
ATOM 2343 C C . LEU A 1 290 ? 29.015 -0.930 -15.006 1.00 77.75 290 LEU A C 1
ATOM 2345 O O . LEU A 1 290 ? 28.041 -0.187 -15.105 1.00 77.75 290 LEU A O 1
ATOM 2349 N N . GLU A 1 291 ? 29.125 -2.072 -15.685 1.00 77.50 291 GLU A N 1
ATOM 2350 C CA . GLU A 1 291 ? 28.122 -2.572 -16.633 1.00 77.50 291 GLU A CA 1
ATOM 2351 C C . GLU A 1 291 ? 26.769 -2.824 -15.970 1.00 77.50 291 GLU A C 1
ATOM 2353 O O . GLU A 1 291 ? 25.733 -2.502 -16.547 1.00 77.50 291 GLU A O 1
ATOM 2358 N N . TRP A 1 292 ? 26.750 -3.338 -14.740 1.00 77.12 292 TRP A N 1
ATOM 2359 C CA . TRP A 1 292 ? 25.518 -3.566 -13.995 1.00 77.12 292 TRP A CA 1
ATOM 2360 C C . TRP A 1 292 ? 24.827 -2.254 -13.621 1.00 77.12 292 TRP A C 1
ATOM 2362 O O . TRP A 1 292 ? 23.627 -2.106 -13.846 1.00 77.12 292 TRP A O 1
ATOM 2372 N N . PHE A 1 293 ? 25.556 -1.270 -13.087 1.00 75.56 293 PHE A N 1
ATOM 2373 C CA . PHE A 1 293 ? 24.978 0.041 -12.767 1.00 75.56 293 PHE A CA 1
ATOM 2374 C C . PHE A 1 293 ? 24.508 0.779 -14.023 1.00 75.56 293 PHE A C 1
ATOM 2376 O O . PHE A 1 293 ? 23.454 1.408 -13.998 1.00 75.56 293 PHE A O 1
ATOM 2383 N N . PHE A 1 294 ? 25.238 0.649 -15.126 1.00 76.50 294 PHE A N 1
ATOM 2384 C CA . PHE A 1 294 ? 24.867 1.201 -16.423 1.00 76.50 294 PHE A CA 1
ATOM 2385 C C . PHE A 1 294 ? 23.600 0.556 -16.983 1.00 76.50 294 PHE A C 1
ATOM 2387 O O . PHE A 1 294 ? 22.600 1.242 -17.190 1.00 76.50 294 PHE A O 1
ATOM 2394 N N . SER A 1 295 ? 23.601 -0.769 -17.127 1.00 73.25 295 SER A N 1
ATOM 2395 C CA . SER A 1 295 ? 22.484 -1.528 -17.694 1.00 73.25 295 SER A CA 1
ATOM 2396 C C . SER A 1 295 ? 21.242 -1.417 -16.821 1.00 73.25 295 SER A C 1
ATOM 2398 O O . SER A 1 295 ? 20.156 -1.193 -17.330 1.00 73.25 295 SER A O 1
ATOM 2400 N N . SER A 1 296 ? 21.384 -1.478 -15.494 1.00 72.38 296 SER A N 1
ATOM 2401 C CA . SER A 1 296 ? 20.250 -1.306 -14.579 1.00 72.38 296 SER 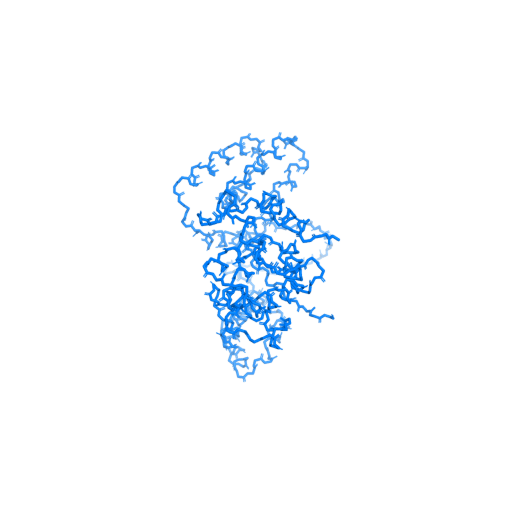A CA 1
ATOM 2402 C C . SER A 1 296 ? 19.704 0.122 -14.563 1.00 72.38 296 SER A C 1
ATOM 2404 O O . SER A 1 296 ? 18.563 0.319 -14.154 1.00 72.38 296 SER A O 1
ATOM 2406 N N . THR A 1 297 ? 20.497 1.128 -14.944 1.00 69.75 297 THR A N 1
ATOM 2407 C CA . THR A 1 297 ? 20.017 2.512 -15.073 1.00 69.75 297 THR A CA 1
ATOM 2408 C C . THR A 1 297 ? 19.292 2.705 -16.398 1.00 69.75 297 THR A C 1
ATOM 2410 O O . THR A 1 297 ? 18.228 3.319 -16.407 1.00 69.75 297 THR A O 1
ATOM 2413 N N . LEU A 1 298 ? 19.815 2.129 -17.484 1.00 67.94 298 LEU A N 1
ATOM 2414 C CA . LEU A 1 298 ? 19.138 2.093 -18.780 1.00 67.94 298 LEU A CA 1
ATOM 2415 C C . LEU A 1 298 ? 17.814 1.325 -18.694 1.00 67.94 298 LEU A C 1
ATOM 2417 O O . LEU A 1 298 ? 16.776 1.866 -19.045 1.00 67.94 298 LEU A O 1
ATOM 2421 N N . LEU A 1 299 ? 17.820 0.121 -18.117 1.00 67.25 299 LEU A N 1
ATOM 2422 C CA . LEU A 1 299 ? 16.620 -0.697 -17.925 1.00 67.25 299 LEU A CA 1
ATOM 2423 C C . LEU A 1 299 ? 15.604 -0.044 -16.989 1.00 67.25 299 LEU A C 1
ATOM 2425 O O . LEU A 1 299 ? 14.417 -0.142 -17.246 1.00 67.25 299 LEU A O 1
ATOM 2429 N N . SER A 1 300 ? 16.038 0.674 -15.944 1.00 60.16 300 SER A N 1
ATOM 2430 C CA . SER A 1 300 ? 15.093 1.406 -15.081 1.00 60.16 300 SER A CA 1
ATOM 2431 C C . SER A 1 300 ? 14.391 2.575 -15.777 1.00 60.16 300 SER A C 1
ATOM 2433 O O . SER A 1 300 ? 13.492 3.167 -15.194 1.00 60.16 300 SER A O 1
ATOM 2435 N N . LYS A 1 301 ? 14.838 2.940 -16.983 1.00 55.91 301 LYS A N 1
ATOM 2436 C CA . LYS A 1 301 ? 14.257 3.999 -17.813 1.00 55.91 301 LYS A CA 1
ATOM 2437 C C . LYS A 1 301 ? 13.549 3.464 -19.054 1.00 55.91 301 LYS A C 1
ATOM 2439 O O . LYS A 1 301 ? 12.842 4.218 -19.709 1.00 55.91 301 LYS A O 1
ATOM 2444 N N . ILE A 1 302 ? 13.738 2.185 -19.365 1.00 51.81 302 ILE A N 1
ATOM 2445 C CA . ILE A 1 302 ? 12.912 1.467 -20.323 1.00 51.81 302 ILE A CA 1
ATOM 2446 C C . ILE A 1 302 ? 11.653 1.075 -19.550 1.00 51.81 302 ILE A C 1
ATOM 2448 O O . ILE A 1 302 ? 11.705 0.215 -18.673 1.00 51.81 302 ILE A O 1
ATOM 2452 N N . GLU A 1 303 ? 10.527 1.727 -19.834 1.00 42.09 303 GLU A N 1
ATOM 2453 C CA . GLU A 1 303 ? 9.221 1.245 -19.384 1.00 42.09 303 GLU A CA 1
ATOM 2454 C C . GLU A 1 303 ? 8.961 -0.120 -20.028 1.00 42.09 303 GLU A C 1
ATOM 2456 O O . GLU A 1 303 ? 8.456 -0.226 -21.144 1.00 42.09 303 GLU A O 1
ATOM 2461 N N . ILE A 1 304 ? 9.329 -1.197 -19.337 1.00 42.38 304 ILE A N 1
ATOM 2462 C CA . ILE A 1 304 ? 8.840 -2.524 -19.687 1.00 42.38 304 ILE A CA 1
ATOM 2463 C C . ILE A 1 304 ? 7.407 -2.575 -19.165 1.00 42.38 304 ILE A C 1
ATOM 2465 O O . ILE A 1 304 ? 7.180 -2.795 -17.975 1.00 42.38 304 ILE A O 1
ATOM 2469 N N . LYS A 1 305 ? 6.429 -2.374 -20.053 1.00 37.97 305 LYS A N 1
ATOM 2470 C CA . LYS A 1 305 ? 5.074 -2.868 -19.804 1.00 37.97 305 LYS A CA 1
ATOM 2471 C C . LYS A 1 305 ? 5.169 -4.390 -19.742 1.00 37.97 305 LYS A C 1
ATOM 2473 O O . LYS A 1 305 ? 5.182 -5.062 -20.767 1.00 37.97 305 LYS A O 1
ATOM 2478 N N . VAL A 1 306 ? 5.319 -4.928 -18.534 1.00 37.62 306 VAL A N 1
ATOM 2479 C CA . VAL A 1 306 ? 5.146 -6.357 -18.277 1.00 37.62 306 VAL A CA 1
ATOM 2480 C C . VAL A 1 306 ? 3.664 -6.640 -18.492 1.00 37.62 306 VAL A C 1
ATOM 2482 O O . VAL A 1 306 ? 2.840 -6.427 -17.600 1.00 37.62 306 VAL A O 1
ATOM 2485 N N . GLU A 1 307 ? 3.312 -7.053 -19.706 1.00 37.88 307 GLU A N 1
ATOM 2486 C CA . GLU A 1 307 ? 2.014 -7.653 -19.970 1.00 37.88 307 GLU A CA 1
ATOM 2487 C C . GLU A 1 307 ? 1.901 -8.898 -19.090 1.00 37.88 307 GLU A C 1
ATOM 2489 O O . GLU A 1 307 ? 2.625 -9.879 -19.265 1.00 37.88 307 GLU A O 1
ATOM 2494 N N . HIS A 1 308 ? 1.030 -8.834 -18.086 1.00 33.91 308 HIS A N 1
ATOM 2495 C CA . HIS A 1 308 ? 0.664 -9.998 -17.297 1.00 33.91 308 HIS A CA 1
ATOM 2496 C C . HIS A 1 308 ? -0.200 -10.890 -18.188 1.00 33.91 308 HIS A C 1
ATOM 2498 O O . HIS A 1 308 ? -1.417 -10.729 -18.247 1.00 33.91 308 HIS A O 1
ATOM 2504 N N . TRP A 1 309 ? 0.428 -11.822 -18.901 1.00 38.22 309 TRP A N 1
ATOM 2505 C CA . TRP A 1 309 ? -0.289 -12.952 -19.474 1.00 38.22 309 TRP A CA 1
ATOM 2506 C C . TRP A 1 309 ? -0.756 -13.816 -18.300 1.00 38.22 309 TRP A C 1
ATOM 2508 O O . TRP A 1 309 ? 0.041 -14.519 -17.679 1.00 38.22 309 TRP A O 1
ATOM 2518 N N . GLN A 1 310 ? -2.033 -13.678 -17.934 1.00 31.84 310 GLN A N 1
ATOM 2519 C CA . GLN A 1 310 ? -2.695 -14.585 -17.001 1.00 31.84 310 GLN A CA 1
ATOM 2520 C C . GLN A 1 310 ? -2.625 -16.006 -17.580 1.00 31.84 310 GLN A C 1
ATOM 2522 O O . GLN A 1 310 ? -3.086 -16.237 -18.699 1.00 31.84 310 GLN A O 1
ATOM 2527 N N . VAL A 1 311 ? -2.034 -16.930 -16.819 1.00 34.16 311 VAL A N 1
ATOM 2528 C CA . VAL A 1 311 ? -2.145 -18.386 -17.005 1.00 34.16 311 VAL A CA 1
ATOM 2529 C C . VAL A 1 311 ? -3.037 -18.921 -15.900 1.00 34.16 311 VAL A C 1
ATOM 2531 O O . VAL A 1 311 ? -2.837 -18.485 -14.743 1.00 34.16 311 VAL A O 1
#

Foldseek 3Di:
DDLVVLLVLLVVLCVVLVADADPCCPDPNVSVLSVQDDSVLSVLLSLDHSLLVNLCRVVSVPDHVVVCVQVSLQSSLVCQQCPPNHPNVVQDSVLVNQLSVCSVVDGSVRPDPVVSVVSSVVVVCVVPNDPDDPVVVLVVLLVVLCVVLVVLPDDPVRSVVVSVVCVVPVVCSVVSNVDHRDPPPPDPPPPPDDDDDDDDDDDDDDPDPPPPVVVVVVLVVVLVVPDDDDDPVQLVLLVVLLVLLCVLQVVLCDPSLSSLSSVDGSVLSVVLSVVLVVDHNPDPVNNVSSVCSNVVSVVVPPPPPPPPPDD

Sequence (311 aa):
MQKIDYIYMIADNIIVFQITLPSDLQGNRLHGHLDKYDEKYLKIIAGFDKNFLEHFLILSKGKSQGDLVDVLKKMEKISYMIGPTGNLNYLGSAQIQYILTKLGSLKLNEIKEDKISKIADEQIEKEFGSPQSSASTLENQLSSAAFYLHQIGYSNQEIQEKFNKVREDPSKVDALFTLQPKEIFNMPPEIQQRSTPPSTTSHQSSTSIDNSQATQNAIEHHVQSIQHEITGERAKKVDEVIILIKTHTRESMTENFERVFRQMHPDRLNKALRMLKTTKRKSKRMKLYLEWFFSSTLLSKIEIKVEHWQV

pLDDT: mean 70.8, std 17.56, range [26.22, 92.19]

Secondary structure (DSSP, 8-state):
--HHHHHHHHHHHHHHTT----GGGTTTHHHHHHTTS-HHHHHHHHT--HHHHHHHHHHTTT--HHHHHHHHHHHHHHHHHHSTTSTTTT--HHHHHHHHHTGGG--GGG--HHHHHHHHHHHHHHHH-----HHHHHHHHHHHHHHHHHHTT--HHHHHHHHHHHHH-GGGHHHHHTPPPP------TT-SSS------------------HHHHHHHHHHHHHT-----HHHHHHHHHHHHHHHHHHGGG--HHHHHHHHTS-HHHHHHHHHHHHTS-TTSHHHHHHHHHHHHHHHHTTS---------